Protein AF-0000000068684622 (afdb_homodimer)

Organism: Oncorhynchus mykiss (NCBI:txid8022)

Nearest PDB structures (foldseek):
  5x5w-assembly2_D  TM=8.931E-01  e=9.791E-12  Sus scrofa
  5b21-assembly1_B  TM=9.031E-01  e=1.960E-11  Mus musculus
  4bfi-assembly1_B  TM=9.093E-01  e=3.746E-10  Mus musculus
  3u82-assembly1_B  TM=8.838E-01  e=2.972E-10  Homo sapiens
  3qjf-assembly2_D  TM=7.939E-01  e=1.536E-07  Mus musculus

Radius of gyration: 23.97 Å; Cα contacts (8 Å, |Δi|>4): 616; chains: 2; bounding box: 82×93×67 Å

Solvent-accessible surface area (backbone atoms only — not comparable to full-atom values): 15817 Å² total; per-residue (Å²): 135,84,74,77,78,75,76,73,80,77,77,70,76,74,72,75,68,69,68,53,35,58,15,53,70,44,70,68,40,76,43,51,59,59,35,69,46,75,50,78,50,76,44,97,68,43,74,50,42,60,37,33,33,34,33,37,38,38,91,80,49,36,38,42,51,40,29,22,33,28,87,88,78,37,75,43,66,31,81,86,30,61,84,40,48,42,78,78,38,80,52,73,32,39,34,23,41,33,37,48,52,33,45,74,88,60,45,28,30,38,32,43,30,41,36,25,62,73,76,21,63,43,38,39,44,35,31,42,41,58,40,74,80,74,73,62,73,78,70,83,122,136,82,75,77,78,75,76,73,79,77,77,68,76,76,71,74,67,70,69,56,33,59,15,51,71,46,70,70,40,74,43,53,60,59,35,67,47,74,51,77,48,75,44,96,68,43,76,50,43,59,37,34,31,33,31,38,37,38,92,80,50,36,37,42,54,39,30,22,33,29,87,87,77,37,75,43,65,32,78,86,33,62,85,41,48,41,78,78,36,82,52,74,34,37,35,23,39,33,37,49,51,32,45,75,88,59,44,28,30,38,32,42,30,42,36,26,64,73,76,21,61,44,40,40,44,38,31,41,39,59,40,73,80,72,74,61,74,77,70,81,123

InterPro domains:
  IPR007110 Immunoglobulin-like domain [PS50835] (9-129)
  IPR013106 Immunoglobulin V-set domain [PF07686] (27-130)
  IPR013106 Immunoglobulin V-set domain [SM00406] (36-114)
  IPR013783 Immunoglobulin-like fold [G3DSA:2.60.40.10] (23-132)
  IPR036179 Immunoglobulin-like domain superfamily [SSF48726] (27-132)
  IPR047164 OX-2 membrane glycoprotein-like [PTHR46841] (24-132)

Sequence (282 aa):
NARPIVRRPMDLPVAAGCDRAWARTQRDTRVDFNADASYTCTHADPTGVLQVTWQRLFKDDSVENLATYSKRFGAQIIDPQRGKVVFTEASLNSTSITVKNVTWADDACYICSFNVYPSGSIRKQICLTVQGYEILPEIDMNARPIVRRPMDLPVAAGCDRAWARTQRDTRVDFNADASYTCTHADPTGVLQVTWQRLFKDDSVENLATYSKRFGAQIIDPQRGKVVFTEASLNSTSITVKNVTWADDACYICSFNVYPSGSIRKQICLTVQGYEILPEIDM

pLDDT: mean 81.34, std 22.5, range [28.47, 98.38]

Secondary structure (DSSP, 8-state):
--------------------B---B---EEEETT--EEEEEE-S--TTEEEEEEEEE-TTS-EEEEEEEETTTEEEEPTT-BTTEEEEEE-SSEEEEEE-S--GGG-EEEEEEEEETTTEEEEEEEEEEEE----------/--------------------B---B---EEEETT--EEEEEE-S--TTEEEEEEEEE-TTS-EEEEEEEETTTEEEEPTT-BTTEEEEEE-SSEEEEEE-S--GGG-EEEEEEEEETTTEEEEEEEEEEEE----------

Foldseek 3Di:
DPPPPPPDPPPPPPPPPPPPLPLPAPDADEDEAQAKDKDKAFAPDLPQQAKKWKWWAAPVRDIGTAWMAGPVPGIDGDPPCPPQKDWPDDDSGMTMIMGGRDDQVRFTKMKMWRQGPPSGIRMYIYTYDYDDPPPPPPPPD/DPPPPPPPPPPDPPPPPPPPLPLPAPDAAEDEAQAKDKDKAFAPDLPQQAKKWKWWAAPVRDIGTAWMAGPVPGIDGDPPCPPQKDWPDDDSGMTMIMGGRDDQVRFTKMKMWRQGPPSGIRMYIYTYDYDDPPPPPPPPD

Structure (mmCIF, N/CA/C/O backbone):
data_AF-0000000068684622-model_v1
#
loop_
_entity.id
_entity.type
_entity.pdbx_description
1 polymer 'Ig-like domain-containing protein'
#
loop_
_atom_site.group_PDB
_atom_site.id
_atom_site.type_symbol
_atom_site.label_atom_id
_atom_site.label_alt_id
_atom_site.label_comp_id
_atom_site.label_asym_id
_atom_site.label_entity_id
_atom_site.label_seq_id
_atom_site.pdbx_PDB_ins_code
_atom_site.Cartn_x
_atom_site.Cartn_y
_atom_site.Cartn_z
_atom_site.occupancy
_atom_site.B_iso_or_equiv
_atom_site.auth_seq_id
_atom_site.auth_comp_id
_atom_site.auth_asym_id
_atom_site.auth_atom_id
_atom_site.pdbx_PDB_model_num
ATOM 1 N N . ASN A 1 1 ? 55.281 -32.844 -8.867 1 28.47 1 ASN A N 1
ATOM 2 C CA . ASN A 1 1 ? 54.156 -32.406 -9.68 1 28.47 1 ASN A CA 1
ATOM 3 C C . ASN A 1 1 ? 52.938 -32.094 -8.828 1 28.47 1 ASN A C 1
ATOM 5 O O . ASN A 1 1 ? 52.312 -33 -8.273 1 28.47 1 ASN A O 1
ATOM 9 N N . ALA A 1 2 ? 53.062 -30.938 -8.023 1 39.44 2 ALA A N 1
ATOM 10 C CA . ALA A 1 2 ? 52.188 -30.375 -6.984 1 39.44 2 ALA A CA 1
ATOM 11 C C . ALA A 1 2 ? 50.781 -30.078 -7.535 1 39.44 2 ALA A C 1
ATOM 13 O O . ALA A 1 2 ? 50.656 -29.344 -8.508 1 39.44 2 ALA A O 1
ATOM 14 N N . ARG A 1 3 ? 49.906 -31.109 -7.488 1 39.34 3 ARG A N 1
ATOM 15 C CA . ARG A 1 3 ? 48.531 -31.109 -7.965 1 39.34 3 ARG A CA 1
ATOM 16 C C . ARG A 1 3 ? 47.719 -30.016 -7.277 1 39.34 3 ARG A C 1
ATOM 18 O O . ARG A 1 3 ? 47.594 -30 -6.051 1 39.34 3 ARG A O 1
ATOM 25 N N . PRO A 1 4 ? 47.812 -28.719 -7.695 1 48.25 4 PRO A N 1
ATOM 26 C CA . PRO A 1 4 ? 47.094 -27.688 -6.914 1 48.25 4 PRO A CA 1
ATOM 27 C C . PRO A 1 4 ? 45.594 -27.953 -6.832 1 48.25 4 PRO A C 1
ATOM 29 O O . PRO A 1 4 ? 44.969 -28.328 -7.828 1 48.25 4 PRO A O 1
ATOM 32 N N . ILE A 1 5 ? 45.125 -28.516 -5.738 1 46.84 5 ILE A N 1
ATOM 33 C CA . ILE A 1 5 ? 43.719 -28.719 -5.434 1 46.84 5 ILE A CA 1
ATOM 34 C C . ILE A 1 5 ? 42.969 -27.391 -5.516 1 46.84 5 ILE A C 1
ATOM 36 O O . ILE A 1 5 ? 43.25 -26.453 -4.762 1 46.84 5 ILE A O 1
ATOM 40 N N . VAL A 1 6 ? 42.625 -27 -6.727 1 43.72 6 VAL A N 1
ATOM 41 C CA . VAL A 1 6 ? 41.812 -25.812 -6.918 1 43.72 6 VAL A CA 1
ATOM 42 C C . VAL A 1 6 ? 40.531 -25.922 -6.09 1 43.72 6 VAL A C 1
ATOM 44 O O . VAL A 1 6 ? 39.812 -26.906 -6.188 1 43.72 6 VAL A O 1
ATOM 47 N N . ARG A 1 7 ? 40.562 -25.406 -4.883 1 40.75 7 ARG A N 1
ATOM 48 C CA . ARG A 1 7 ? 39.406 -25.25 -3.996 1 40.75 7 ARG A CA 1
ATOM 49 C C . ARG A 1 7 ? 38.25 -24.609 -4.73 1 40.75 7 ARG A C 1
ATOM 51 O O . ARG A 1 7 ? 38.406 -23.609 -5.438 1 40.75 7 ARG A O 1
ATOM 58 N N . ARG A 1 8 ? 37.219 -25.453 -5.086 1 40.75 8 ARG A N 1
ATOM 59 C CA . ARG A 1 8 ? 35.938 -25.047 -5.656 1 40.75 8 ARG A CA 1
ATOM 60 C C . ARG A 1 8 ? 35.312 -23.938 -4.824 1 40.75 8 ARG A C 1
ATOM 62 O O . ARG A 1 8 ? 35.219 -24.047 -3.6 1 40.75 8 ARG A O 1
ATOM 69 N N . PRO A 1 9 ? 35.156 -22.703 -5.391 1 48.06 9 PRO A N 1
ATOM 70 C CA . PRO A 1 9 ? 34.438 -21.641 -4.668 1 48.06 9 PRO A CA 1
ATOM 71 C C . PRO A 1 9 ? 33.031 -22.078 -4.23 1 48.06 9 PRO A C 1
ATOM 73 O O . PRO A 1 9 ? 32.312 -22.719 -4.996 1 48.06 9 PRO A O 1
ATOM 76 N N . MET A 1 10 ? 32.875 -22.406 -2.949 1 43.03 10 MET A N 1
ATOM 77 C CA . MET A 1 10 ? 31.547 -22.625 -2.377 1 43.03 10 MET A CA 1
ATOM 78 C C . MET A 1 10 ? 30.625 -21.453 -2.695 1 43.03 10 MET A C 1
ATOM 80 O O . MET A 1 10 ? 30.969 -20.297 -2.447 1 43.03 10 MET A O 1
ATOM 84 N N . ASP A 1 11 ? 29.812 -21.578 -3.713 1 40.41 11 ASP A N 1
ATOM 85 C CA . ASP A 1 11 ? 28.734 -20.641 -4.02 1 40.41 11 ASP A CA 1
ATOM 86 C C . ASP A 1 11 ? 27.859 -20.391 -2.793 1 40.41 11 ASP A C 1
ATOM 88 O O . ASP A 1 11 ? 27.266 -21.312 -2.244 1 40.41 11 ASP A O 1
ATOM 92 N N . LEU A 1 12 ? 28.266 -19.484 -1.934 1 40.75 12 LEU A N 1
ATOM 93 C CA . LEU A 1 12 ? 27.359 -19.031 -0.874 1 40.75 12 LEU A CA 1
ATOM 94 C C . LEU A 1 12 ? 26 -18.641 -1.442 1 40.75 12 LEU A C 1
ATOM 96 O O . LEU A 1 12 ? 25.938 -17.859 -2.395 1 40.75 12 LEU A O 1
ATOM 100 N N . PRO A 1 13 ? 24.969 -19.422 -1.218 1 41.66 13 PRO A N 1
ATOM 101 C CA . PRO A 1 13 ? 23.672 -18.922 -1.643 1 41.66 13 PRO A CA 1
ATOM 102 C C . PRO A 1 13 ? 23.328 -17.578 -1.022 1 41.66 13 PRO A C 1
ATOM 104 O O . PRO A 1 13 ? 23.469 -17.391 0.188 1 41.66 13 PRO A O 1
ATOM 107 N N . VAL A 1 14 ? 23.625 -16.531 -1.718 1 36.59 14 VAL A N 1
ATOM 108 C CA . VAL A 1 14 ? 23.031 -15.258 -1.277 1 36.59 14 VAL A CA 1
ATOM 109 C C . VAL A 1 14 ? 21.531 -15.422 -1.08 1 36.59 14 VAL A C 1
ATOM 111 O O . VAL A 1 14 ? 20.797 -15.633 -2.045 1 36.59 14 VAL A O 1
ATOM 114 N N . ALA A 1 15 ? 21.141 -16.031 -0.01 1 36.28 15 ALA A N 1
ATOM 115 C CA . ALA A 1 15 ? 19.734 -15.922 0.327 1 36.28 15 ALA A CA 1
A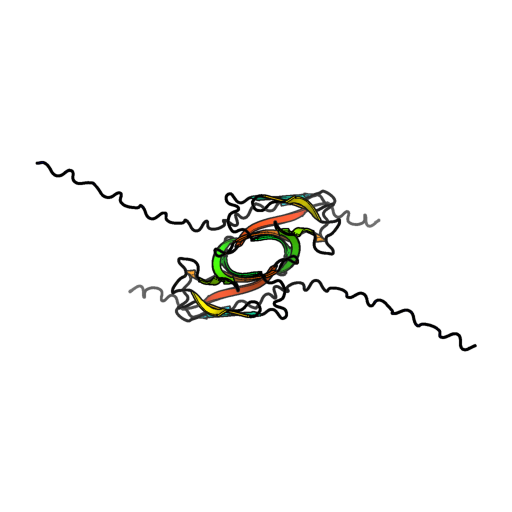TOM 116 C C . ALA A 1 15 ? 19.25 -14.469 0.223 1 36.28 15 ALA A C 1
ATOM 118 O O . ALA A 1 15 ? 19.766 -13.594 0.925 1 36.28 15 ALA A O 1
ATOM 119 N N . ALA A 1 16 ? 18.953 -14.023 -0.899 1 36.44 16 ALA A N 1
ATOM 120 C CA . ALA A 1 16 ? 18.266 -12.734 -0.969 1 36.44 16 ALA A CA 1
ATOM 121 C C . ALA A 1 16 ? 17.078 -12.695 -0.021 1 36.44 16 ALA A C 1
ATOM 123 O O . ALA A 1 16 ? 16.094 -13.398 -0.231 1 36.44 16 ALA A O 1
ATOM 124 N N . GLY A 1 17 ? 17.375 -12.562 1.266 1 32.03 17 GLY A N 1
ATOM 125 C CA . GLY A 1 17 ? 16.297 -12.32 2.217 1 32.03 17 GLY A CA 1
ATOM 126 C C . GLY A 1 17 ? 15.242 -11.359 1.697 1 32.03 17 GLY A C 1
ATOM 127 O O . GLY A 1 17 ? 15.562 -10.25 1.266 1 32.03 17 GLY A O 1
ATOM 128 N N . CYS A 1 18 ? 14.367 -11.898 1.013 1 35.78 18 CYS A N 1
ATOM 129 C CA . CYS A 1 18 ? 13.18 -11.062 0.838 1 35.78 18 CYS A CA 1
ATOM 130 C C . CYS A 1 18 ? 12.898 -10.25 2.094 1 35.78 18 CYS A C 1
ATOM 132 O O . CYS A 1 18 ? 12.602 -10.812 3.152 1 35.78 18 CYS A O 1
ATOM 134 N N . ASP A 1 19 ? 13.625 -9.18 2.301 1 36.25 19 ASP A N 1
ATOM 135 C CA . ASP A 1 19 ? 13.25 -8.297 3.4 1 36.25 19 ASP A CA 1
ATOM 136 C C . ASP A 1 19 ? 11.734 -8.172 3.51 1 36.25 19 ASP A C 1
ATOM 138 O O . ASP A 1 19 ? 11.07 -7.754 2.557 1 36.25 19 ASP A O 1
ATOM 142 N N . ARG A 1 20 ? 11.133 -9.086 4.105 1 38.31 20 ARG A N 1
ATOM 143 C CA . ARG A 1 20 ? 9.805 -8.727 4.594 1 38.31 20 ARG A CA 1
ATOM 144 C C . ARG A 1 20 ? 9.734 -7.238 4.926 1 38.31 20 ARG A C 1
ATOM 146 O O . ARG A 1 20 ? 10.477 -6.75 5.781 1 38.31 20 ARG A O 1
ATOM 153 N N . ALA A 1 21 ? 9.68 -6.531 3.949 1 42.56 21 ALA A N 1
ATOM 154 C CA . ALA A 1 21 ? 9.406 -5.164 4.395 1 42.56 21 ALA A CA 1
ATOM 155 C C . ALA A 1 21 ? 8.484 -5.156 5.613 1 42.56 21 ALA A C 1
ATOM 15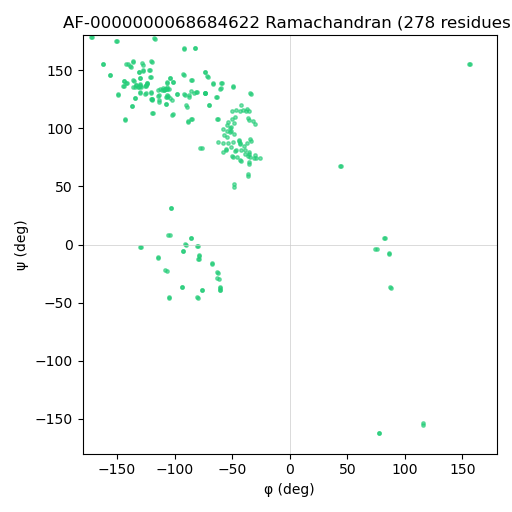7 O O . ALA A 1 21 ? 7.348 -5.625 5.539 1 42.56 21 ALA A O 1
ATOM 158 N N . TRP A 1 22 ? 9.055 -5.598 6.758 1 37.66 22 TRP A N 1
ATOM 159 C CA . TRP A 1 22 ? 8.391 -5.543 8.055 1 37.66 22 TRP A CA 1
ATOM 160 C C . TRP A 1 22 ? 7.547 -4.281 8.188 1 37.66 22 TRP A C 1
ATOM 162 O O . TRP A 1 22 ? 8.055 -3.166 8.023 1 37.66 22 TRP A O 1
ATOM 172 N N . ALA A 1 23 ? 6.449 -4.262 7.586 1 43.81 23 ALA A N 1
ATOM 173 C CA . ALA A 1 23 ? 5.57 -3.244 8.148 1 43.81 23 ALA A CA 1
ATOM 174 C C . ALA A 1 23 ? 5.516 -3.346 9.672 1 43.81 23 ALA A C 1
ATOM 176 O O . ALA A 1 23 ? 4.914 -4.277 10.219 1 43.81 23 ALA A O 1
ATOM 177 N N . ARG A 1 24 ? 6.578 -3.367 10.336 1 40.44 24 ARG A N 1
ATOM 178 C CA . ARG A 1 24 ? 6.43 -3.268 11.789 1 40.44 24 ARG A CA 1
ATOM 179 C C . ARG A 1 24 ? 5.289 -2.328 12.156 1 40.44 24 ARG A C 1
ATOM 181 O O . ARG A 1 24 ? 5.172 -1.233 11.602 1 40.44 24 ARG A O 1
ATOM 188 N N . THR A 1 25 ? 4.242 -2.967 12.641 1 45.53 25 THR A N 1
ATOM 189 C CA . THR A 1 25 ? 3.264 -2.148 13.344 1 45.53 25 THR A CA 1
ATOM 190 C C . THR A 1 25 ? 3.955 -1.036 14.133 1 45.53 25 THR A C 1
ATOM 192 O O . THR A 1 25 ? 4.715 -1.308 15.062 1 45.53 25 THR A O 1
ATOM 195 N N . GLN A 1 26 ? 4.59 -0.27 13.562 1 54.41 26 GLN A N 1
ATOM 196 C CA . GLN A 1 26 ? 4.922 0.865 14.422 1 54.41 26 GLN A CA 1
ATOM 197 C C . GLN A 1 26 ? 3.713 1.305 15.242 1 54.41 26 GLN A C 1
ATOM 199 O O . GLN A 1 26 ? 2.57 1.109 14.82 1 54.41 26 GLN A O 1
ATOM 204 N N . ARG A 1 27 ? 3.809 1.158 16.578 1 59.59 27 ARG A N 1
ATOM 205 C CA . ARG A 1 27 ? 2.83 1.51 17.594 1 59.59 27 ARG A CA 1
ATOM 206 C C . ARG A 1 27 ? 2.041 2.752 17.188 1 59.59 27 ARG A C 1
ATOM 208 O O . ARG A 1 27 ? 2.58 3.656 16.547 1 59.59 27 ARG A O 1
ATOM 215 N N . ASP A 1 28 ? 0.716 2.625 17.281 1 75.5 28 ASP A N 1
ATOM 216 C CA . ASP A 1 28 ? -0.203 3.756 17.188 1 75.5 28 ASP A CA 1
ATOM 217 C C . ASP A 1 28 ? 0.333 4.961 17.969 1 75.5 28 ASP A C 1
ATOM 219 O O . ASP A 1 28 ? 0.932 4.805 19.031 1 75.5 28 ASP A O 1
ATOM 223 N N . THR A 1 29 ? 0.511 5.969 17.219 1 89.5 29 THR A N 1
ATOM 224 C CA . THR A 1 29 ? 0.9 7.219 17.859 1 89.5 29 THR A CA 1
ATOM 225 C C . THR A 1 29 ? -0.329 7.992 18.328 1 89.5 29 THR A C 1
ATOM 227 O O . THR A 1 29 ? -1.352 8.016 17.641 1 89.5 29 THR A O 1
ATOM 230 N N . ARG A 1 30 ? -0.336 8.469 19.531 1 93.31 30 ARG A N 1
ATOM 231 C CA . ARG A 1 30 ? -1.361 9.359 20.047 1 93.31 30 ARG A CA 1
ATOM 232 C C . ARG A 1 30 ? -0.856 10.797 20.109 1 93.31 30 ARG A C 1
ATOM 234 O O . ARG A 1 30 ? 0.214 11.062 20.672 1 93.31 30 ARG A O 1
ATOM 241 N N . VAL A 1 31 ? -1.514 11.656 19.547 1 95.94 31 VAL A N 1
ATOM 242 C CA . VAL A 1 31 ? -1.112 13.062 19.484 1 95.94 31 VA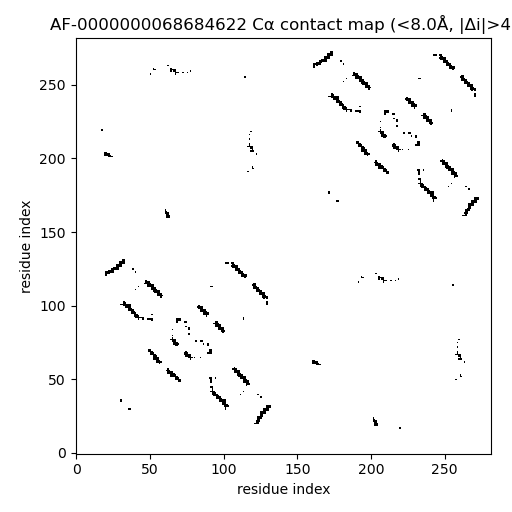L A CA 1
ATOM 243 C C . VAL A 1 31 ? -2.279 13.945 19.906 1 95.94 31 VAL A C 1
ATOM 245 O O . VAL A 1 31 ? -3.436 13.656 19.594 1 95.94 31 VAL A O 1
ATOM 248 N N . ASP A 1 32 ? -1.995 15.039 20.609 1 95.31 32 ASP A N 1
ATOM 249 C CA . ASP A 1 32 ? -3.029 15.953 21.094 1 95.31 32 ASP A CA 1
ATOM 250 C C . ASP A 1 32 ? -3.631 16.75 19.938 1 95.31 32 ASP A C 1
ATOM 252 O O . ASP A 1 32 ? -2.916 17.172 19.016 1 95.31 32 ASP A O 1
ATOM 256 N N . PHE A 1 33 ? -4.934 16.953 20.172 1 95.44 33 PHE A N 1
ATOM 257 C CA . PHE A 1 33 ? -5.637 17.828 19.234 1 95.44 33 PHE A CA 1
ATOM 258 C C . PHE A 1 33 ? -4.867 19.125 19.031 1 95.44 33 PHE A C 1
ATOM 260 O O . PHE A 1 33 ? -4.352 19.703 19.984 1 95.44 33 PHE A O 1
ATOM 267 N N . ASN A 1 34 ? -4.785 19.547 17.672 1 95.75 34 ASN A N 1
ATOM 268 C CA . ASN A 1 34 ? -4.172 20.797 17.25 1 95.75 34 ASN A CA 1
ATOM 269 C C . ASN A 1 34 ? -2.65 20.734 17.328 1 95.75 34 ASN A C 1
ATOM 271 O O . ASN A 1 34 ? -1.964 21.688 16.969 1 95.75 34 ASN A O 1
ATOM 275 N N . ALA A 1 35 ? -2.061 19.688 17.797 1 96.75 35 ALA A N 1
ATOM 276 C CA . ALA A 1 35 ? -0.613 19.5 17.75 1 96.75 35 ALA A CA 1
ATOM 277 C C . ALA A 1 35 ? -0.172 18.969 16.391 1 96.75 35 ALA A C 1
ATOM 279 O O . ALA A 1 35 ? -1.007 18.609 15.562 1 96.75 35 ALA A O 1
ATOM 280 N N . ASP A 1 36 ? 1.101 18.969 16.172 1 97.5 36 ASP A N 1
ATOM 281 C CA . ASP A 1 36 ? 1.658 18.406 14.953 1 97.5 36 ASP A CA 1
ATOM 282 C C . ASP A 1 36 ? 2.043 16.938 15.148 1 97.5 36 ASP A C 1
ATOM 284 O O . ASP A 1 36 ? 2.441 16.547 16.25 1 97.5 36 ASP A O 1
ATOM 288 N N . ALA A 1 37 ? 1.9 16.203 14.133 1 97.25 37 ALA A N 1
ATOM 289 C CA . ALA A 1 37 ? 2.365 14.812 14.133 1 97.25 37 ALA A CA 1
ATOM 290 C C . ALA A 1 37 ? 3.393 14.578 13.031 1 97.25 37 ALA A C 1
ATOM 292 O O . ALA A 1 37 ? 3.168 14.945 11.875 1 97.25 37 ALA A O 1
ATOM 293 N N . SER A 1 38 ? 4.504 13.953 13.383 1 96.56 38 SER A N 1
ATOM 294 C CA . SER A 1 38 ? 5.562 13.711 12.406 1 96.56 38 SER A CA 1
ATOM 295 C C . SER A 1 38 ? 5.852 12.219 12.266 1 96.56 38 SER A C 1
ATOM 297 O O . SER A 1 38 ? 5.883 11.492 13.266 1 96.56 38 SER A O 1
ATOM 299 N N . TYR A 1 39 ? 6.164 11.812 11.016 1 95.38 39 TYR A N 1
ATOM 300 C CA . TYR A 1 39 ? 6.465 10.422 10.711 1 95.38 39 TYR A CA 1
ATOM 301 C C . TYR A 1 39 ? 7.684 10.312 9.805 1 95.38 39 TYR A C 1
ATOM 303 O O . TYR A 1 39 ? 7.844 11.102 8.867 1 95.38 39 TYR A O 1
ATOM 311 N N . THR A 1 40 ? 8.477 9.328 10.078 1 95.69 40 THR A N 1
ATOM 312 C CA . THR A 1 40 ? 9.68 9.094 9.289 1 95.69 40 THR A CA 1
ATOM 313 C C . THR A 1 40 ? 9.766 7.641 8.844 1 95.69 40 THR A C 1
ATOM 315 O O . THR A 1 40 ? 9.461 6.73 9.617 1 95.69 40 THR A O 1
ATOM 318 N N . CYS A 1 41 ? 10.156 7.453 7.555 1 94.56 41 CYS A N 1
ATOM 319 C CA . CYS A 1 41 ? 10.445 6.145 6.973 1 94.56 41 CYS A CA 1
ATOM 320 C C . CYS A 1 41 ? 11.852 6.113 6.383 1 94.56 41 CYS A C 1
ATOM 322 O O . CYS A 1 41 ? 12.273 7.066 5.727 1 94.56 41 CYS A O 1
ATOM 324 N N . THR A 1 42 ? 12.492 4.996 6.652 1 95.75 42 THR A N 1
ATOM 325 C CA . THR A 1 42 ? 13.828 4.84 6.082 1 95.75 42 THR A CA 1
ATOM 326 C C . THR A 1 42 ? 13.969 3.482 5.402 1 95.75 42 THR A C 1
ATOM 328 O O . THR A 1 42 ? 13.289 2.523 5.77 1 95.75 42 THR A O 1
ATOM 331 N N . HIS A 1 43 ? 14.773 3.461 4.371 1 93.12 43 HIS A N 1
ATOM 332 C CA . HIS A 1 43 ? 15.164 2.258 3.646 1 93.12 43 HIS A CA 1
ATOM 333 C C . HIS A 1 43 ? 16.672 2.236 3.387 1 93.12 43 HIS A C 1
ATOM 335 O O . HIS A 1 43 ? 17.219 3.189 2.83 1 93.12 43 HIS A O 1
ATOM 341 N N . ALA A 1 44 ? 17.328 1.222 3.768 1 90.56 44 ALA A N 1
ATOM 342 C CA . ALA A 1 44 ? 18.781 1.157 3.77 1 90.56 44 ALA A CA 1
ATOM 343 C C . ALA A 1 44 ? 19.344 1.334 2.359 1 90.56 44 ALA A C 1
ATOM 345 O O . ALA A 1 44 ? 20.375 1.983 2.17 1 90.56 44 ALA A O 1
ATOM 346 N N . ASP A 1 45 ? 18.688 0.761 1.339 1 91.88 45 ASP A N 1
ATOM 347 C CA . ASP A 1 45 ? 19.219 0.743 -0.025 1 91.88 45 ASP A CA 1
ATOM 348 C C . ASP A 1 45 ? 18.266 1.468 -0.982 1 91.88 45 ASP A C 1
ATOM 350 O O . ASP A 1 45 ? 17.203 0.955 -1.314 1 91.88 45 ASP A O 1
ATOM 354 N N . PRO A 1 46 ? 18.75 2.598 -1.5 1 93.19 46 PRO A N 1
ATOM 355 C CA . PRO A 1 46 ? 17.906 3.361 -2.416 1 93.19 46 PRO A CA 1
ATOM 356 C C . PRO A 1 46 ? 17.906 2.803 -3.838 1 93.19 46 PRO A C 1
ATOM 358 O O . PRO A 1 46 ? 17.188 3.295 -4.707 1 93.19 46 PRO A O 1
ATOM 361 N N . THR A 1 47 ? 18.656 1.789 -4.02 1 92.75 47 THR A N 1
ATOM 362 C CA . THR A 1 47 ? 18.812 1.28 -5.379 1 92.75 47 THR A CA 1
ATOM 363 C C . THR A 1 47 ? 17.469 0.779 -5.922 1 92.75 47 THR A C 1
ATOM 365 O O . THR A 1 47 ? 16.781 0.018 -5.254 1 92.75 47 THR A O 1
ATOM 368 N N . GLY A 1 48 ? 17.156 1.308 -7.09 1 91.12 48 GLY A N 1
ATOM 369 C CA . GLY A 1 48 ? 15.969 0.825 -7.777 1 91.12 48 GLY A CA 1
ATOM 370 C C . GLY A 1 48 ? 14.703 1.536 -7.348 1 91.12 48 GLY A C 1
ATOM 371 O O . GLY A 1 48 ? 13.633 1.313 -7.922 1 91.12 48 GLY A O 1
ATOM 372 N N . VAL A 1 49 ? 14.82 2.342 -6.32 1 93.88 49 VAL A N 1
ATOM 373 C CA . VAL A 1 49 ? 13.633 3.07 -5.883 1 93.88 49 VAL A CA 1
ATOM 374 C C . VAL A 1 49 ? 13.266 4.129 -6.918 1 93.88 49 VAL A C 1
ATOM 376 O O . VAL A 1 49 ? 14.047 5.043 -7.184 1 93.88 49 VAL A O 1
ATOM 379 N N . LEU A 1 50 ? 12.117 4.02 -7.43 1 92 50 LEU A N 1
ATOM 380 C CA . LEU A 1 50 ? 11.672 4.953 -8.461 1 92 50 LEU A CA 1
ATOM 381 C C . LEU A 1 50 ? 10.898 6.113 -7.844 1 92 50 LEU A C 1
ATOM 383 O O . LEU A 1 50 ? 11.016 7.254 -8.297 1 92 50 LEU A O 1
ATOM 387 N N . GLN A 1 51 ? 10.188 5.762 -6.859 1 94.56 51 GLN A N 1
ATOM 388 C CA . GLN A 1 51 ? 9.32 6.762 -6.25 1 94.56 51 GLN A CA 1
ATOM 389 C C . GLN A 1 51 ? 9.008 6.406 -4.801 1 94.56 51 GLN A C 1
ATOM 391 O O . GLN A 1 51 ? 8.859 5.23 -4.457 1 94.56 51 GLN A O 1
ATOM 396 N N . VAL A 1 52 ? 8.883 7.441 -4.023 1 96.56 52 VAL A N 1
ATOM 397 C CA . VAL A 1 52 ? 8.383 7.305 -2.66 1 96.56 52 VAL A CA 1
ATOM 398 C C . VAL A 1 52 ? 6.961 7.855 -2.57 1 96.56 52 VAL A C 1
ATOM 400 O O . VAL A 1 52 ? 6.664 8.914 -3.129 1 96.56 52 VAL A O 1
ATOM 403 N N . THR A 1 53 ? 6.059 7.113 -1.924 1 96.88 53 THR A N 1
ATOM 404 C CA . THR A 1 53 ? 4.668 7.539 -1.81 1 96.88 53 THR A CA 1
ATOM 405 C C . THR A 1 53 ? 4.227 7.559 -0.348 1 96.88 53 THR A C 1
ATOM 407 O O . THR A 1 53 ? 4.547 6.645 0.414 1 96.88 53 THR A O 1
ATOM 410 N N . TRP A 1 54 ? 3.533 8.578 0.059 1 96.38 54 TRP A N 1
ATOM 411 C CA . TRP A 1 54 ? 2.818 8.664 1.328 1 96.38 54 TRP A CA 1
ATOM 412 C C . TRP A 1 54 ? 1.31 8.617 1.107 1 96.38 54 TRP A C 1
ATOM 414 O O . TRP A 1 54 ? 0.78 9.312 0.239 1 96.38 54 TRP A O 1
ATOM 424 N N . GLN A 1 55 ? 0.687 7.789 1.901 1 96.56 55 GLN A N 1
ATOM 425 C CA . GLN A 1 55 ? -0.765 7.672 1.817 1 96.56 55 GLN A CA 1
ATOM 426 C C . GLN A 1 55 ? -1.395 7.637 3.207 1 96.56 55 GLN A C 1
ATOM 428 O O . GLN A 1 55 ? -0.716 7.348 4.195 1 96.56 55 GLN A O 1
ATOM 433 N N . ARG A 1 56 ? -2.617 7.988 3.168 1 95.25 56 ARG A N 1
ATOM 434 C CA . ARG A 1 56 ? -3.422 7.852 4.375 1 95.25 56 ARG A CA 1
ATOM 435 C C . ARG A 1 56 ? -4.52 6.809 4.188 1 95.25 56 ARG A C 1
ATOM 437 O O . ARG A 1 56 ? -5.234 6.828 3.184 1 95.25 56 ARG A O 1
ATOM 444 N N . LEU A 1 57 ? -4.582 5.863 5.121 1 92.19 57 LEU A N 1
ATOM 445 C CA . LEU A 1 57 ? -5.578 4.797 5.137 1 92.19 57 LEU A CA 1
ATOM 446 C C . LEU A 1 57 ? -6.602 5.023 6.246 1 92.19 57 LEU A C 1
ATOM 448 O O . LEU A 1 57 ? -6.25 5.02 7.43 1 92.19 57 LEU A O 1
ATOM 452 N N . PHE A 1 58 ? -7.816 5.121 5.832 1 92.38 58 PHE A N 1
ATOM 453 C CA . PHE A 1 58 ? -8.875 5.398 6.797 1 92.38 58 PHE A CA 1
ATOM 454 C C . PHE A 1 58 ? -9.477 4.105 7.328 1 92.38 58 PHE A C 1
ATOM 456 O O . PHE A 1 58 ? -9.211 3.025 6.801 1 92.38 58 PHE A O 1
ATOM 463 N N . LYS A 1 59 ? -10.258 4.234 8.367 1 88.25 59 LYS A N 1
ATOM 464 C CA . LYS A 1 59 ? -10.883 3.088 9.023 1 88.25 59 LYS A CA 1
ATOM 465 C C . LYS A 1 59 ? -11.812 2.346 8.07 1 88.25 59 LYS A C 1
ATOM 467 O O . LYS A 1 59 ? -12 1.134 8.195 1 88.25 59 LYS A O 1
ATOM 472 N N . ASP A 1 60 ? -12.391 3.049 7.117 1 85.75 60 ASP A N 1
ATOM 473 C CA . ASP A 1 60 ? -13.297 2.406 6.172 1 85.75 60 ASP A CA 1
ATOM 474 C C . ASP A 1 60 ? -12.531 1.796 5.004 1 85.75 60 ASP A C 1
ATOM 476 O O . ASP A 1 60 ? -13.117 1.467 3.971 1 85.75 60 ASP A O 1
ATOM 480 N N . ASP A 1 61 ? -11.227 1.812 5.031 1 83.25 61 ASP A N 1
ATOM 481 C CA . ASP A 1 61 ? -10.32 1.17 4.09 1 83.25 61 ASP A CA 1
ATOM 482 C C . ASP A 1 61 ? -10.109 2.037 2.848 1 83.25 61 ASP A C 1
ATOM 484 O O . ASP A 1 61 ? -9.531 1.584 1.856 1 83.25 61 ASP A O 1
ATOM 488 N N . SER A 1 62 ? -10.688 3.229 2.92 1 89.69 62 SER A N 1
ATOM 489 C CA . SER A 1 62 ? -10.359 4.148 1.838 1 89.69 62 SER A CA 1
ATOM 490 C C . SER A 1 62 ? -8.945 4.691 1.979 1 89.69 62 SER A C 1
ATOM 492 O O . SER A 1 62 ? -8.438 4.844 3.094 1 89.69 62 SER A O 1
ATOM 494 N N . VAL A 1 63 ? -8.352 4.957 0.837 1 91.5 63 VAL A N 1
ATOM 495 C CA . VAL A 1 63 ? -6.961 5.402 0.821 1 91.5 63 VAL A CA 1
ATOM 496 C C . VAL A 1 63 ? -6.852 6.738 0.092 1 91.5 63 VAL A C 1
ATOM 498 O O . VAL A 1 63 ? -7.496 6.945 -0.939 1 91.5 63 VAL A O 1
ATOM 501 N N . GLU A 1 64 ? -6.051 7.629 0.611 1 95.44 64 GLU A N 1
ATOM 502 C CA . GLU A 1 64 ? -5.785 8.922 -0.001 1 95.44 64 GLU A CA 1
ATOM 503 C C . GLU A 1 64 ? -4.289 9.148 -0.201 1 95.44 64 GLU A C 1
ATOM 505 O O . GLU A 1 64 ? -3.494 8.914 0.715 1 95.44 64 GLU A O 1
ATOM 510 N N . ASN A 1 65 ? -3.918 9.547 -1.43 1 96.25 65 ASN A N 1
ATOM 511 C CA . ASN A 1 65 ? -2.531 9.93 -1.674 1 96.25 65 ASN A CA 1
ATOM 512 C C . ASN A 1 65 ? -2.211 11.289 -1.058 1 96.25 65 ASN A C 1
ATOM 514 O O . ASN A 1 65 ? -2.938 12.258 -1.273 1 96.25 65 ASN A O 1
ATOM 518 N N . LEU A 1 66 ? -1.137 11.312 -0.329 1 97.62 66 LEU A N 1
ATOM 519 C CA . LEU A 1 66 ? -0.78 12.539 0.366 1 97.62 66 LEU A CA 1
ATOM 520 C C . LEU A 1 66 ? 0.38 13.242 -0.332 1 97.62 66 LEU A C 1
ATOM 522 O O . LEU A 1 66 ? 0.353 14.461 -0.517 1 97.62 66 LEU A O 1
ATOM 526 N N . ALA A 1 67 ? 1.386 12.477 -0.684 1 97.25 67 ALA A N 1
ATOM 527 C CA . ALA A 1 67 ? 2.627 13.07 -1.177 1 97.25 67 ALA A CA 1
ATOM 528 C C . ALA A 1 67 ? 3.465 12.039 -1.927 1 97.25 67 ALA A C 1
ATOM 530 O O . ALA A 1 67 ? 3.322 10.836 -1.706 1 97.25 67 ALA A O 1
ATOM 531 N N . THR A 1 68 ? 4.32 12.516 -2.84 1 97.31 68 THR A N 1
ATOM 532 C CA . THR A 1 68 ? 5.258 11.672 -3.57 1 97.31 68 THR A CA 1
ATOM 533 C C . THR A 1 68 ? 6.625 12.344 -3.682 1 97.31 68 THR A C 1
ATOM 535 O O . THR A 1 68 ? 6.734 13.562 -3.549 1 97.31 68 THR A O 1
ATOM 538 N N . TYR A 1 69 ? 7.648 11.555 -3.795 1 97.19 69 TYR A N 1
ATOM 539 C CA . TYR A 1 69 ? 8.984 12.031 -4.113 1 97.19 69 TYR A CA 1
ATOM 540 C C . TYR A 1 69 ? 9.641 11.164 -5.18 1 97.19 69 TYR A C 1
ATOM 542 O O . TYR A 1 69 ? 9.531 9.938 -5.141 1 97.19 69 TYR A O 1
ATOM 550 N N . SER A 1 70 ? 10.234 11.75 -6.098 1 94.44 70 SER A N 1
ATOM 551 C CA . SER A 1 70 ? 11.094 11.102 -7.082 1 94.44 70 SER A CA 1
ATOM 552 C C . SER A 1 70 ? 12.32 11.945 -7.387 1 94.44 70 SER A C 1
ATOM 554 O O . SER A 1 70 ? 12.336 13.148 -7.129 1 94.44 70 SER A O 1
ATOM 556 N N . LYS A 1 71 ? 13.352 11.258 -7.828 1 92.12 71 LYS A N 1
ATOM 557 C CA . LYS A 1 71 ? 14.578 11.984 -8.148 1 92.12 71 LYS A CA 1
ATOM 558 C C . LYS A 1 71 ? 14.344 13.008 -9.258 1 92.12 71 LYS A C 1
ATOM 560 O O . LYS A 1 71 ? 14.844 14.125 -9.195 1 92.12 71 LYS A O 1
ATOM 565 N N . ARG A 1 72 ? 13.555 12.609 -10.125 1 86.44 72 ARG A N 1
ATOM 566 C CA . ARG A 1 72 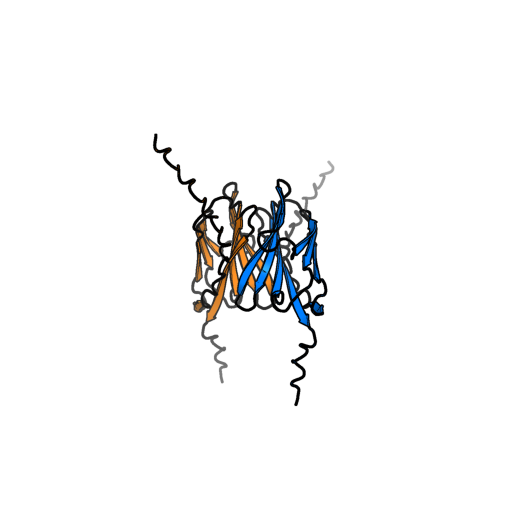? 13.359 13.43 -11.312 1 86.44 72 ARG A CA 1
ATOM 567 C C . ARG A 1 72 ? 12.477 14.641 -11.008 1 86.44 72 ARG A C 1
ATOM 569 O O . ARG A 1 72 ? 12.75 15.75 -11.469 1 86.44 72 ARG A O 1
ATOM 576 N N . PHE A 1 73 ? 11.414 14.578 -10.195 1 89 73 PHE A N 1
ATOM 577 C CA . PHE A 1 73 ? 10.422 15.633 -10.039 1 89 73 PHE A CA 1
ATOM 578 C C . PHE A 1 73 ? 10.461 16.219 -8.633 1 89 73 PHE A C 1
ATOM 580 O O . PHE A 1 73 ? 9.797 17.219 -8.344 1 89 73 PHE A O 1
ATOM 587 N N . GLY A 1 74 ? 11.195 15.539 -7.789 1 93.81 74 GLY A N 1
ATOM 588 C CA . GLY A 1 74 ? 11.289 16.031 -6.426 1 93.81 74 GLY A CA 1
ATOM 589 C C . GLY A 1 74 ? 10.062 15.727 -5.594 1 93.81 74 GLY A C 1
ATOM 590 O O . GLY A 1 74 ? 9.32 14.797 -5.898 1 93.81 74 GLY A O 1
ATOM 591 N N . ALA A 1 75 ? 9.953 16.453 -4.508 1 96.31 75 ALA A N 1
ATOM 592 C CA . ALA A 1 75 ? 8.852 16.266 -3.562 1 96.31 75 ALA A CA 1
ATOM 593 C C . ALA A 1 75 ? 7.59 16.969 -4.039 1 96.31 75 ALA A C 1
ATOM 595 O O . ALA A 1 75 ? 7.633 18.125 -4.441 1 96.31 75 ALA A O 1
ATOM 596 N N . GLN A 1 76 ? 6.52 16.219 -4 1 95.62 76 GLN A N 1
ATOM 597 C CA . GLN A 1 76 ? 5.227 16.766 -4.387 1 95.62 76 GLN A CA 1
ATOM 598 C C . GLN A 1 76 ? 4.16 16.469 -3.338 1 95.62 76 GLN A C 1
ATOM 600 O O . GLN A 1 76 ? 4.031 15.336 -2.887 1 95.62 76 GLN A O 1
ATOM 605 N N . ILE A 1 77 ? 3.434 17.453 -2.943 1 96.94 77 ILE A N 1
ATOM 606 C CA . ILE A 1 77 ? 2.266 17.281 -2.086 1 96.94 77 ILE A CA 1
ATOM 607 C C . ILE A 1 77 ? 0.999 17.266 -2.938 1 96.94 77 ILE A C 1
ATOM 609 O O . ILE A 1 77 ? 0.797 18.141 -3.781 1 96.94 77 ILE A O 1
ATOM 613 N N . ILE A 1 78 ? 0.214 16.281 -2.713 1 94.62 78 ILE A N 1
ATOM 614 C CA . ILE A 1 78 ? -0.962 16.094 -3.551 1 94.62 78 ILE A CA 1
ATOM 615 C C . ILE A 1 78 ? -2.137 16.891 -2.988 1 94.62 78 ILE A C 1
ATOM 617 O O . ILE A 1 78 ? -2.443 16.797 -1.797 1 94.62 78 ILE A O 1
ATOM 621 N N . ASP A 1 79 ? -2.758 17.688 -3.91 1 92.56 79 ASP A N 1
ATOM 622 C CA . ASP A 1 79 ? -3.932 18.438 -3.475 1 92.56 79 ASP A CA 1
ATOM 623 C C . ASP A 1 79 ? -5.035 17.5 -2.986 1 92.56 79 ASP A C 1
ATOM 625 O O . ASP A 1 79 ? -5.246 16.438 -3.562 1 92.56 79 ASP A O 1
ATOM 629 N N . PRO A 1 80 ? -5.695 17.891 -1.898 1 94.62 80 PRO A N 1
ATOM 630 C CA . PRO A 1 80 ? -5.766 19.172 -1.196 1 94.62 80 PRO A CA 1
ATOM 631 C C . PRO A 1 80 ? -4.93 19.188 0.083 1 94.62 80 PRO A C 1
ATOM 633 O O . PRO A 1 80 ? -5.332 19.797 1.077 1 94.62 80 PRO A O 1
ATOM 636 N N . GLN A 1 81 ? -3.871 18.469 0.098 1 95.19 81 GLN A N 1
ATOM 637 C CA . GLN A 1 81 ? -3.15 18.281 1.354 1 95.19 81 GLN A CA 1
ATOM 638 C C . GLN A 1 81 ? -2.094 19.375 1.545 1 95.19 81 GLN A C 1
ATOM 640 O O . GLN A 1 81 ? -1.431 19.422 2.582 1 95.19 81 GLN A O 1
ATOM 645 N N . ARG A 1 82 ? -2.072 20.203 0.567 1 93.81 82 ARG A N 1
ATOM 646 C CA . ARG A 1 82 ? -1.103 21.297 0.684 1 93.81 82 ARG A CA 1
ATOM 647 C C . ARG A 1 82 ? -1.379 22.141 1.918 1 93.81 82 ARG A C 1
ATOM 649 O O . ARG A 1 82 ? -2.523 22.531 2.168 1 93.81 82 ARG A O 1
ATOM 656 N N . GLY A 1 83 ? -0.346 22.484 2.697 1 93.88 83 GLY A N 1
ATOM 657 C CA . GLY A 1 83 ? -0.49 23.219 3.941 1 93.88 83 GLY A CA 1
ATOM 658 C C . GLY A 1 83 ? -0.75 22.328 5.141 1 93.88 83 GLY A C 1
ATOM 659 O O . GLY A 1 83 ? -0.302 22.625 6.25 1 93.88 83 GLY A O 1
ATOM 660 N N . LYS A 1 84 ? -1.492 21.312 4.938 1 97.38 84 LYS A N 1
ATOM 661 C CA . LYS A 1 84 ? -1.812 20.359 5.992 1 97.38 84 LYS A CA 1
ATOM 662 C C . LYS A 1 84 ? -0.669 19.359 6.199 1 97.38 84 LYS A C 1
ATOM 664 O O . LYS A 1 84 ? -0.28 19.094 7.336 1 97.38 84 LYS A O 1
ATOM 669 N N . VAL A 1 85 ? -0.153 18.859 5.102 1 98.19 85 VAL A N 1
ATOM 670 C CA . VAL A 1 85 ? 0.971 17.938 5.121 1 98.19 85 VAL A CA 1
ATOM 671 C C . VAL A 1 85 ? 2.213 18.609 4.547 1 98.19 85 VAL A C 1
ATOM 673 O O . VAL A 1 85 ? 2.146 19.266 3.504 1 98.19 85 VAL A O 1
ATOM 676 N N . VAL A 1 86 ? 3.336 18.438 5.281 1 98.06 86 VAL A N 1
ATOM 677 C CA . VAL A 1 86 ? 4.582 19.047 4.832 1 98.06 86 VAL A CA 1
ATOM 678 C C . VAL A 1 86 ? 5.707 18.016 4.863 1 98.06 86 VAL A C 1
ATOM 680 O O . VAL A 1 86 ? 5.844 17.266 5.828 1 98.06 86 VAL A O 1
ATOM 683 N N . PHE A 1 87 ? 6.5 18.031 3.771 1 97.94 87 PHE A N 1
ATOM 684 C CA . PHE A 1 87 ? 7.711 17.219 3.812 1 97.94 87 PHE A CA 1
ATOM 685 C C . PHE A 1 87 ? 8.758 17.859 4.719 1 97.94 87 PHE A C 1
ATOM 687 O O . PHE A 1 87 ? 9.047 19.047 4.602 1 97.94 87 PHE A O 1
ATOM 694 N N . THR A 1 88 ? 9.289 17.062 5.605 1 97.62 88 THR A N 1
ATOM 695 C CA . THR A 1 88 ? 10.438 17.531 6.379 1 97.62 88 THR A CA 1
ATOM 696 C C . THR A 1 88 ? 11.719 16.844 5.918 1 97.62 88 THR A C 1
ATOM 698 O O . THR A 1 88 ? 12.82 17.312 6.207 1 97.62 88 THR A O 1
ATOM 701 N N . GLU A 1 89 ? 11.586 15.703 5.309 1 97.44 89 GLU A N 1
ATOM 702 C CA . GLU A 1 89 ? 12.664 15 4.613 1 97.44 89 GLU A CA 1
ATOM 703 C C . GLU A 1 89 ? 12.148 14.281 3.373 1 97.44 89 GLU A C 1
ATOM 705 O O . GLU A 1 89 ? 11.086 13.648 3.414 1 97.44 89 GLU A O 1
ATOM 710 N N . ALA A 1 90 ? 12.938 14.422 2.281 1 97.06 90 ALA A N 1
ATOM 711 C CA . ALA A 1 90 ? 12.531 13.727 1.062 1 97.06 90 ALA A CA 1
ATOM 712 C C . ALA A 1 90 ? 13.75 13.203 0.298 1 97.06 90 ALA A C 1
ATOM 714 O O . ALA A 1 90 ? 14.523 13.992 -0.252 1 97.06 90 ALA A O 1
ATOM 715 N N . SER A 1 91 ? 13.906 12 0.342 1 96.69 91 SER A N 1
ATOM 716 C CA . SER A 1 91 ? 14.906 11.289 -0.438 1 96.69 91 SER A CA 1
ATOM 717 C C . SER A 1 91 ? 14.445 9.875 -0.775 1 96.69 91 SER A C 1
ATOM 719 O O . SER A 1 91 ? 13.375 9.453 -0.345 1 96.69 91 SER A O 1
ATOM 721 N N . LEU A 1 92 ? 15.227 9.203 -1.543 1 96.75 92 LEU A N 1
ATOM 722 C CA . LEU A 1 92 ? 14.82 7.883 -2.012 1 96.75 92 LEU A CA 1
ATOM 723 C C . LEU A 1 92 ? 15.039 6.828 -0.933 1 96.75 92 LEU A C 1
ATOM 725 O O . LEU A 1 92 ? 14.578 5.688 -1.067 1 96.75 92 LEU A O 1
ATOM 729 N N . ASN A 1 93 ? 15.711 7.164 0.144 1 96.06 93 ASN A N 1
ATOM 730 C CA . ASN A 1 93 ? 15.93 6.168 1.189 1 96.06 93 ASN A CA 1
ATOM 731 C C . ASN A 1 93 ? 15.531 6.703 2.562 1 96.06 93 ASN A C 1
ATOM 733 O O . ASN A 1 93 ? 15.664 6.004 3.568 1 96.06 93 ASN A O 1
ATOM 737 N N . SER A 1 94 ? 15.125 7.871 2.633 1 96.12 94 SER A N 1
ATOM 738 C CA . SER A 1 94 ? 14.633 8.484 3.861 1 96.12 94 SER A CA 1
ATOM 739 C C . SER A 1 94 ? 13.57 9.531 3.566 1 96.12 94 SER A C 1
ATOM 741 O O . SER A 1 94 ? 13.789 10.43 2.752 1 96.12 94 SER A O 1
ATOM 743 N N . THR A 1 95 ? 12.461 9.438 4.207 1 97.25 95 THR A N 1
ATOM 744 C CA . THR A 1 95 ? 11.367 10.383 3.992 1 97.25 95 THR A CA 1
ATOM 745 C C . THR A 1 95 ? 10.641 10.672 5.301 1 97.25 95 THR A C 1
ATOM 747 O O . THR A 1 95 ? 10.484 9.781 6.141 1 97.25 95 THR A O 1
ATOM 750 N N . SER A 1 96 ? 10.281 11.93 5.453 1 97.44 96 SER A N 1
ATOM 751 C CA . SER A 1 96 ? 9.539 12.352 6.637 1 97.44 96 SER A CA 1
ATOM 752 C C . SER A 1 96 ? 8.469 13.383 6.281 1 97.44 96 SER A C 1
ATOM 754 O O . SER A 1 96 ? 8.719 14.289 5.48 1 97.44 96 SER A O 1
ATOM 756 N N . ILE A 1 97 ? 7.297 13.227 6.902 1 97.75 97 ILE A N 1
ATOM 757 C CA . ILE A 1 97 ? 6.242 14.219 6.75 1 97.75 97 ILE A CA 1
ATOM 758 C C . ILE A 1 97 ? 5.754 14.672 8.125 1 97.75 97 ILE A C 1
ATOM 760 O O . ILE A 1 97 ? 5.93 13.961 9.117 1 97.75 97 ILE A O 1
ATOM 764 N N . THR A 1 98 ? 5.242 15.852 8.156 1 97.88 98 THR A N 1
ATOM 765 C CA . THR A 1 98 ? 4.535 16.375 9.32 1 97.88 98 THR A CA 1
ATOM 766 C C . THR A 1 98 ? 3.094 16.734 8.969 1 97.88 98 THR A C 1
ATOM 768 O O . THR A 1 98 ? 2.84 17.406 7.961 1 97.88 98 THR A O 1
ATOM 771 N N . VAL A 1 99 ? 2.191 16.172 9.711 1 97.81 99 VAL A N 1
ATOM 772 C CA . VAL A 1 99 ? 0.792 16.578 9.641 1 97.81 99 VAL A CA 1
ATOM 773 C C . VAL A 1 99 ? 0.531 17.719 10.625 1 97.81 99 VAL A C 1
ATOM 775 O O . VAL A 1 99 ? 0.659 17.547 11.836 1 97.81 99 VAL A O 1
ATOM 778 N N . LYS A 1 100 ? 0.15 18.797 10.055 1 98.38 100 LYS A N 1
ATOM 779 C CA . LYS A 1 100 ? 0.052 20 10.859 1 98.38 100 LYS A CA 1
ATOM 780 C C . LYS A 1 100 ? -1.293 20.078 11.578 1 98.38 100 LYS A C 1
ATOM 782 O O . LYS A 1 100 ? -2.324 19.703 11.016 1 98.38 100 LYS A O 1
ATOM 787 N N . ASN A 1 101 ? -1.313 20.562 12.844 1 97.12 101 ASN A N 1
ATOM 788 C CA . ASN A 1 101 ? -2.529 20.859 13.586 1 97.12 101 ASN A CA 1
ATOM 789 C C . ASN A 1 101 ? -3.566 19.75 13.438 1 97.12 101 ASN A C 1
ATOM 791 O O . ASN A 1 101 ? -4.676 19.984 12.961 1 97.12 101 ASN A O 1
ATOM 795 N N . VAL A 1 102 ? -3.256 18.656 13.969 1 97.31 102 VAL A N 1
ATOM 796 C CA . VAL A 1 102 ? -4.059 17.469 13.719 1 97.31 102 VAL A CA 1
ATOM 797 C C . VAL A 1 102 ? -5.445 17.641 14.328 1 97.31 102 VAL A C 1
ATOM 799 O O . VAL A 1 102 ? -5.59 18.219 15.414 1 97.31 102 VAL A O 1
ATOM 802 N N . THR A 1 103 ? -6.461 17.234 13.602 1 96.31 103 THR A N 1
ATOM 803 C CA . THR A 1 103 ? -7.848 17.125 14.039 1 96.31 103 THR A CA 1
ATOM 804 C C . THR A 1 103 ? -8.32 15.68 13.984 1 96.31 103 THR A C 1
ATOM 806 O O . THR A 1 103 ? -7.574 14.797 13.578 1 96.31 103 THR A O 1
ATOM 809 N N . TRP A 1 104 ? -9.492 15.414 14.391 1 95 104 TRP A N 1
ATOM 810 C CA . TRP A 1 104 ? -10.039 14.062 14.375 1 95 104 TRP A CA 1
ATOM 811 C C . TRP A 1 104 ? -10.117 13.531 12.945 1 95 104 TRP A C 1
ATOM 813 O O . TRP A 1 104 ? -10.133 12.312 12.734 1 95 104 TRP A O 1
ATOM 823 N N . ALA A 1 105 ? -10.188 14.469 11.992 1 94.69 105 ALA A N 1
ATOM 824 C CA . ALA A 1 105 ? -10.227 14.07 10.586 1 94.69 105 ALA A CA 1
ATOM 825 C C . ALA A 1 105 ? -8.898 13.453 10.164 1 94.69 105 ALA A C 1
ATOM 827 O O . ALA A 1 105 ? -8.82 12.797 9.117 1 94.69 105 ALA A O 1
ATOM 828 N N . ASP A 1 106 ? -7.902 13.672 10.977 1 96.25 106 ASP A N 1
ATOM 829 C CA . ASP A 1 106 ? -6.57 13.188 10.633 1 96.25 106 ASP A CA 1
ATOM 830 C C . ASP A 1 106 ? -6.32 11.805 11.234 1 96.25 106 ASP A C 1
ATOM 832 O O . ASP A 1 106 ? -5.277 11.195 10.992 1 96.25 106 ASP A O 1
ATOM 836 N N . ASP A 1 107 ? -7.293 11.289 12.086 1 95.12 107 ASP A N 1
ATOM 837 C CA . ASP A 1 107 ? -7.207 9.953 12.664 1 95.12 107 ASP A CA 1
ATOM 838 C C . ASP A 1 107 ? -7.23 8.883 11.57 1 95.12 107 ASP A C 1
ATOM 840 O O . ASP A 1 107 ? -8.281 8.609 10.992 1 95.12 107 ASP A O 1
ATOM 844 N N . ALA A 1 108 ? -6.109 8.258 11.344 1 95.56 108 ALA A N 1
ATOM 845 C CA . ALA A 1 108 ? -5.914 7.277 10.289 1 95.56 108 ALA A CA 1
ATOM 846 C C . ALA A 1 108 ? -4.551 6.602 10.406 1 95.56 108 ALA A C 1
ATOM 848 O O . ALA A 1 108 ? -3.771 6.918 11.305 1 95.56 108 ALA A O 1
ATOM 849 N N . CYS A 1 109 ? -4.301 5.695 9.531 1 94 109 CYS A N 1
ATOM 850 C CA . CYS A 1 109 ? -2.953 5.152 9.398 1 94 109 CYS A CA 1
ATOM 851 C C . CYS A 1 109 ? -2.23 5.77 8.203 1 94 109 CYS A C 1
ATOM 853 O O . CYS A 1 109 ? -2.836 5.996 7.156 1 94 109 CYS A O 1
ATOM 855 N N . TYR A 1 110 ? -1.038 6.008 8.469 1 95 110 TYR A N 1
ATOM 856 C CA . TYR A 1 110 ? -0.197 6.602 7.43 1 95 110 TYR A CA 1
ATOM 857 C C . TYR A 1 110 ? 0.808 5.586 6.898 1 95 110 TYR A C 1
ATOM 859 O O . TYR A 1 110 ? 1.493 4.918 7.676 1 95 110 TYR A O 1
ATOM 867 N N . ILE A 1 111 ? 0.851 5.602 5.539 1 94.25 111 ILE A N 1
ATOM 868 C CA . ILE A 1 111 ? 1.658 4.59 4.863 1 94.25 111 ILE A CA 1
ATOM 869 C C . ILE A 1 111 ? 2.746 5.27 4.035 1 94.25 111 ILE A C 1
ATOM 871 O O . ILE A 1 111 ? 2.455 6.145 3.215 1 94.25 111 ILE A O 1
ATOM 875 N N . CYS A 1 112 ? 3.957 4.914 4.27 1 96.06 112 CYS A N 1
ATOM 876 C CA . CYS A 1 112 ? 5.02 5.258 3.33 1 96.06 112 CYS A CA 1
ATOM 877 C C . CYS A 1 112 ? 5.43 4.043 2.504 1 96.06 112 CYS A C 1
ATOM 879 O O . CYS A 1 112 ? 5.441 2.92 3.008 1 96.06 112 CYS A O 1
ATOM 881 N N . SER A 1 113 ? 5.738 4.23 1.287 1 95.12 113 SER A N 1
ATOM 882 C CA . SER A 1 113 ? 6.137 3.152 0.391 1 95.12 113 SER A CA 1
ATOM 883 C C . SER A 1 113 ? 7.328 3.561 -0.471 1 95.12 113 SER A C 1
ATOM 885 O O . SER A 1 113 ? 7.266 4.559 -1.189 1 95.12 113 SER A O 1
ATOM 887 N N . PHE A 1 114 ? 8.391 2.846 -0.328 1 95.88 114 PHE A N 1
ATOM 888 C CA . PHE A 1 114 ? 9.461 2.908 -1.312 1 95.88 114 PHE A CA 1
ATOM 889 C C . PHE A 1 114 ? 9.188 1.955 -2.471 1 95.88 114 PHE A C 1
ATOM 891 O O . PHE A 1 114 ? 9.242 0.735 -2.301 1 95.88 114 PHE A O 1
ATOM 898 N N . ASN A 1 115 ? 8.844 2.49 -3.656 1 94.75 115 ASN A N 1
ATOM 899 C CA . ASN A 1 115 ? 8.508 1.67 -4.816 1 94.75 115 ASN A CA 1
ATOM 900 C C . ASN A 1 115 ? 9.75 1.322 -5.633 1 94.75 115 ASN A C 1
ATOM 902 O O . ASN A 1 115 ? 10.266 2.164 -6.363 1 94.75 115 ASN A O 1
ATOM 906 N N . VAL A 1 116 ? 10.125 0.079 -5.469 1 91.56 116 VAL A N 1
ATOM 907 C CA . VAL A 1 116 ? 11.383 -0.41 -6.023 1 91.56 116 VAL A CA 1
ATOM 908 C C . VAL A 1 116 ? 11.102 -1.271 -7.254 1 91.56 116 VAL A C 1
ATOM 910 O O . VAL A 1 116 ? 10.227 -2.137 -7.227 1 91.56 116 VAL A O 1
ATOM 913 N N . TYR A 1 117 ? 11.828 -1.048 -8.289 1 86.12 117 TYR A N 1
ATOM 914 C CA . TYR A 1 117 ? 11.734 -1.904 -9.469 1 86.12 117 TYR A CA 1
ATOM 915 C C . TYR A 1 117 ? 12.953 -2.812 -9.578 1 86.12 117 TYR A C 1
ATOM 917 O O . TYR A 1 117 ? 14.094 -2.355 -9.445 1 86.12 117 TYR A O 1
ATOM 925 N N . PRO A 1 118 ? 12.664 -4.027 -9.734 1 88.62 118 PRO A N 1
ATOM 926 C CA . PRO A 1 118 ? 11.398 -4.73 -9.977 1 88.62 118 PRO A CA 1
ATOM 927 C C . PRO A 1 118 ? 10.867 -5.445 -8.742 1 88.62 118 PRO A C 1
ATOM 929 O O . PRO A 1 118 ? 9.938 -6.246 -8.836 1 88.62 118 PRO A O 1
ATOM 932 N N . SER A 1 119 ? 11.547 -5.172 -7.637 1 89.06 119 SER A N 1
ATOM 933 C CA . SER A 1 119 ? 11.305 -6.047 -6.492 1 89.06 119 SER A CA 1
ATOM 934 C C . SER A 1 119 ? 10.008 -5.688 -5.781 1 89.06 119 SER A C 1
ATOM 936 O O . SER A 1 119 ? 9.5 -6.465 -4.969 1 89.06 119 SER A O 1
ATOM 938 N N . GLY A 1 120 ? 9.398 -4.582 -6.055 1 93.12 120 GLY A N 1
ATOM 939 C CA . GLY A 1 120 ? 8.109 -4.266 -5.461 1 93.12 120 GLY A CA 1
ATOM 940 C C . GLY A 1 120 ? 8.156 -3.045 -4.559 1 93.12 120 GLY A C 1
ATOM 941 O O . GLY A 1 120 ? 8.961 -2.139 -4.77 1 93.12 120 GLY A O 1
ATOM 942 N N . SER A 1 121 ? 7.254 -2.992 -3.646 1 93.81 121 SER A N 1
ATOM 943 C CA . SER A 1 121 ? 7.16 -1.853 -2.74 1 93.81 121 SER A CA 1
ATOM 944 C C . SER A 1 121 ? 7.512 -2.25 -1.312 1 93.81 121 SER A C 1
ATOM 946 O O . SER A 1 121 ? 7.109 -3.316 -0.842 1 93.81 121 SER A O 1
ATOM 948 N N . ILE A 1 122 ? 8.344 -1.397 -0.706 1 93.62 122 ILE A N 1
ATOM 949 C CA . ILE A 1 122 ? 8.633 -1.544 0.716 1 93.62 122 ILE A CA 1
ATOM 950 C C . ILE A 1 122 ? 7.84 -0.51 1.514 1 93.62 122 ILE A C 1
ATOM 952 O O . ILE A 1 122 ? 8.102 0.692 1.411 1 93.62 122 ILE A O 1
ATOM 956 N N . ARG A 1 123 ? 6.914 -1.038 2.252 1 91.94 123 ARG A N 1
ATOM 957 C CA . ARG A 1 123 ? 6.02 -0.086 2.904 1 91.94 123 ARG A CA 1
ATOM 958 C C . ARG A 1 123 ? 6.055 -0.253 4.418 1 91.94 123 ARG A C 1
ATOM 960 O O . ARG A 1 123 ? 6.324 -1.346 4.922 1 91.94 123 ARG A O 1
ATOM 967 N N . LYS A 1 124 ? 5.832 0.792 5.086 1 90.31 124 LYS A N 1
ATOM 968 C CA . LYS A 1 124 ? 5.59 0.856 6.523 1 90.31 124 LYS A CA 1
ATOM 969 C C . LYS A 1 124 ? 4.309 1.627 6.828 1 90.31 124 LYS A C 1
ATOM 971 O O . LYS A 1 124 ? 3.875 2.461 6.035 1 90.31 124 LYS A O 1
ATOM 976 N N . GLN A 1 125 ? 3.695 1.226 7.906 1 90.88 125 GLN A N 1
ATOM 977 C CA . GLN A 1 125 ? 2.443 1.861 8.305 1 90.88 125 GLN A CA 1
ATOM 978 C C . GLN A 1 125 ? 2.486 2.291 9.766 1 90.88 125 GLN A C 1
ATOM 980 O O . GLN A 1 125 ? 2.977 1.554 10.625 1 90.88 125 GLN A O 1
ATOM 985 N N . ILE A 1 126 ? 2.025 3.467 10.023 1 91.38 126 ILE A N 1
ATOM 986 C CA . ILE A 1 126 ? 1.896 3.98 11.383 1 91.38 126 ILE A CA 1
ATOM 987 C C . ILE A 1 126 ? 0.519 4.617 11.562 1 91.38 126 ILE A C 1
ATOM 989 O O . ILE A 1 126 ? 0.049 5.352 10.695 1 91.38 126 ILE A O 1
ATOM 993 N N . CYS A 1 127 ? -0.082 4.34 12.688 1 94.19 127 CYS A N 1
ATOM 994 C CA . CYS A 1 127 ? -1.433 4.852 12.891 1 94.19 127 CYS A CA 1
ATOM 995 C C . CYS A 1 127 ? -1.436 6.004 13.883 1 94.19 127 CYS A C 1
ATOM 997 O O . CYS A 1 127 ? -0.729 5.957 14.891 1 94.19 127 CYS A O 1
ATOM 999 N N . LEU A 1 128 ? -2.197 6.969 13.578 1 95.44 128 LEU A N 1
ATOM 1000 C CA . LEU A 1 128 ? -2.371 8.156 14.406 1 95.44 128 LEU A CA 1
ATOM 1001 C C . LEU A 1 128 ? -3.719 8.133 15.117 1 95.44 128 LEU A C 1
ATOM 1003 O O . LEU A 1 128 ? -4.754 7.902 14.492 1 95.44 128 LEU A O 1
ATOM 1007 N N . THR A 1 129 ? -3.688 8.297 16.359 1 94.88 129 THR A N 1
ATOM 1008 C CA . THR A 1 129 ? -4.875 8.562 17.172 1 94.88 129 THR A CA 1
ATOM 1009 C C . THR A 1 129 ? -4.82 9.969 17.766 1 94.88 129 THR A C 1
ATOM 1011 O O . THR A 1 129 ? -3.848 10.32 18.438 1 94.88 129 THR A O 1
ATOM 1014 N N . VAL A 1 130 ? -5.82 10.727 17.5 1 94.88 130 VAL A N 1
ATOM 1015 C CA . VAL A 1 130 ? -5.895 12.078 18.031 1 94.88 130 VAL A CA 1
ATOM 1016 C C . VAL A 1 130 ? -6.648 12.062 19.359 1 94.88 130 VAL A C 1
ATOM 1018 O O . VAL A 1 130 ? -7.695 11.422 19.484 1 94.88 130 VAL A O 1
ATOM 1021 N N . GLN A 1 131 ? -6.059 12.648 20.266 1 94.38 131 GLN A N 1
ATOM 1022 C CA . GLN A 1 131 ? -6.688 12.688 21.578 1 94.38 131 GLN A CA 1
ATOM 1023 C C . GLN A 1 131 ? -6.941 14.125 22.016 1 94.38 131 GLN A C 1
ATOM 1025 O O . GLN A 1 131 ? -6.305 15.055 21.516 1 94.38 131 GLN A O 1
ATOM 1030 N N . GLY A 1 132 ? -7.848 14.266 22.906 1 84.5 132 GLY A N 1
ATOM 1031 C CA . GLY A 1 132 ? -8.164 15.57 23.453 1 84.5 132 GLY A CA 1
ATOM 1032 C C . GLY A 1 132 ? -9.578 15.656 24 1 84.5 132 GLY A C 1
ATOM 1033 O O . GLY A 1 132 ? -10.375 14.734 23.828 1 84.5 132 GLY A O 1
ATOM 1034 N N . TYR A 1 133 ? -9.828 16.609 24.969 1 63.81 133 TYR A N 1
ATOM 1035 C CA . TYR A 1 133 ? -11.094 16.812 25.688 1 63.81 133 TYR A CA 1
ATOM 1036 C C . TYR A 1 133 ? -12.094 17.562 24.812 1 63.81 133 TYR A C 1
ATOM 1038 O O . TYR A 1 133 ? -11.742 18.547 24.156 1 63.81 133 TYR A O 1
ATOM 1046 N N . GLU A 1 134 ? -12.773 16.812 23.969 1 57.38 134 GLU A N 1
ATOM 1047 C CA . GLU A 1 134 ? -13.867 17.578 23.375 1 57.38 134 GLU A CA 1
ATOM 1048 C C . GLU A 1 134 ? -14.602 18.406 24.422 1 57.38 134 GLU A C 1
ATOM 1050 O O . GLU A 1 134 ? -14.984 17.875 25.469 1 57.38 134 GLU A O 1
ATOM 1055 N N . ILE A 1 135 ? -14.211 19.562 24.672 1 52.75 135 ILE A N 1
ATOM 1056 C CA . ILE A 1 135 ? -14.992 20.438 25.531 1 52.75 135 ILE A CA 1
ATOM 1057 C C . ILE A 1 135 ? -16.469 20.328 25.188 1 52.75 135 ILE A C 1
ATOM 1059 O O . ILE A 1 135 ? -16.891 20.656 24.078 1 52.75 135 ILE A O 1
ATOM 1063 N N . LEU A 1 136 ? -17.109 19.297 25.516 1 52.41 136 LEU A N 1
ATOM 1064 C CA . LEU A 1 136 ? -18.562 19.359 25.391 1 52.41 136 LEU A CA 1
ATOM 1065 C C . LEU A 1 136 ? -19.094 20.75 25.766 1 52.41 136 LEU A C 1
ATOM 1067 O O . LEU A 1 136 ? -18.547 21.406 26.656 1 52.41 136 LEU A O 1
ATOM 1071 N N . PRO A 1 137 ? -19.656 21.406 24.891 1 54.41 137 PRO A N 1
ATOM 1072 C CA . PRO A 1 137 ? -20.25 22.688 25.281 1 54.41 137 PRO A CA 1
ATOM 1073 C C . PRO A 1 137 ? -20.766 22.656 26.719 1 54.41 137 PRO A C 1
ATOM 1075 O O . PRO A 1 137 ? -21.266 21.625 27.188 1 54.41 137 PRO A O 1
ATOM 1078 N N . GLU A 1 138 ? -20.062 23.328 27.672 1 50.97 138 GLU A N 1
ATOM 1079 C CA . GLU A 1 138 ? -20.75 23.594 28.922 1 50.97 138 GLU A CA 1
ATOM 1080 C C . GLU A 1 138 ? -22.25 23.75 28.703 1 50.97 138 GLU A C 1
ATOM 1082 O O . GLU A 1 138 ? -22.688 24.672 28 1 50.97 138 GLU A O 1
ATOM 1087 N N . ILE A 1 139 ? -22.969 22.734 28.516 1 47.44 139 ILE A N 1
ATOM 1088 C CA . ILE A 1 139 ? -24.406 22.906 28.594 1 47.44 139 ILE A CA 1
ATOM 1089 C C . ILE A 1 139 ? -24.75 23.781 29.797 1 47.44 139 ILE A C 1
ATOM 1091 O O . ILE A 1 139 ? -24.453 23.406 30.938 1 47.44 139 ILE A O 1
ATOM 1095 N N . ASP A 1 140 ? -24.766 25.125 29.703 1 49.19 140 ASP A N 1
ATOM 1096 C CA . ASP A 1 140 ? -25.438 25.938 30.719 1 49.19 140 ASP A CA 1
ATOM 1097 C C . ASP A 1 140 ? -26.688 25.219 31.25 1 49.19 140 ASP A C 1
ATOM 1099 O O . ASP A 1 140 ? -27.625 24.953 30.5 1 49.19 140 ASP A O 1
ATOM 1103 N N . MET A 1 141 ? -26.547 24.422 32.312 1 36.94 141 MET A N 1
ATOM 1104 C CA . MET A 1 141 ? -27.766 24.094 33.031 1 36.94 141 MET A CA 1
ATOM 1105 C C . MET A 1 141 ? -28.438 25.344 33.594 1 36.94 141 MET A C 1
ATOM 1107 O O . MET A 1 141 ? -27.766 26.281 34 1 36.94 141 MET A O 1
ATOM 1111 N N . ASN B 1 1 ? -23.297 49.438 -34.438 1 32.22 1 ASN B N 1
ATOM 1112 C CA . ASN B 1 1 ? -22.016 48.719 -34.344 1 32.22 1 ASN B CA 1
ATOM 1113 C C . ASN B 1 1 ? -21.938 47.875 -33.094 1 32.22 1 ASN B C 1
ATOM 1115 O O . ASN B 1 1 ? -21.656 48.344 -31.984 1 32.22 1 ASN B O 1
ATOM 1119 N N . ALA B 1 2 ? -22.938 47 -32.906 1 42.19 2 ALA B N 1
ATOM 1120 C CA . ALA B 1 2 ? -23.219 46.125 -31.75 1 42.19 2 ALA B CA 1
ATOM 1121 C C . ALA B 1 2 ? -22.078 45.125 -31.531 1 42.19 2 ALA B C 1
ATOM 1123 O O . ALA B 1 2 ? -21.688 44.406 -32.469 1 42.19 2 ALA B O 1
ATOM 1124 N N . ARG B 1 3 ? -21.047 45.594 -30.703 1 42.12 3 ARG B N 1
ATOM 1125 C CA . ARG B 1 3 ? -19.859 44.844 -30.375 1 42.12 3 ARG B CA 1
ATOM 1126 C C . ARG B 1 3 ? -20.234 43.469 -29.812 1 42.12 3 ARG B C 1
ATOM 1128 O O . ARG B 1 3 ? -21.125 43.344 -28.969 1 42.12 3 ARG B O 1
ATOM 1135 N N . PRO B 1 4 ? -20.078 42.344 -30.578 1 48.44 4 PRO B N 1
ATOM 1136 C CA . PRO B 1 4 ? -20.375 41 -30.094 1 48.44 4 PRO B CA 1
ATOM 1137 C C . PRO B 1 4 ? -19.641 40.656 -28.797 1 48.44 4 PRO B C 1
ATOM 1139 O O . PRO B 1 4 ? -18.453 40.969 -28.672 1 48.44 4 PRO B O 1
ATOM 1142 N N . ILE B 1 5 ? -20.266 40.781 -27.641 1 46.06 5 ILE B N 1
ATOM 1143 C CA . ILE B 1 5 ? -19.703 40.406 -26.359 1 46.06 5 ILE B CA 1
ATOM 1144 C C . ILE B 1 5 ? -19.266 38.938 -26.422 1 46.06 5 ILE B C 1
ATOM 1146 O O . ILE B 1 5 ? -20.078 38.031 -26.641 1 46.06 5 ILE B O 1
ATOM 1150 N N . VAL B 1 6 ? -18.078 38.719 -26.969 1 43.62 6 VAL B N 1
ATOM 1151 C CA . VAL B 1 6 ? -17.484 37.375 -26.953 1 43.62 6 VAL B CA 1
ATOM 1152 C C . VAL B 1 6 ? -17.453 36.844 -25.516 1 43.62 6 VAL B C 1
ATOM 1154 O O . VAL B 1 6 ? -16.891 37.5 -24.625 1 43.62 6 VAL B O 1
ATOM 1157 N N . ARG B 1 7 ? -18.562 36.219 -25.125 1 41.56 7 ARG B N 1
ATOM 1158 C CA . ARG B 1 7 ? -18.609 35.531 -23.844 1 41.56 7 ARG B CA 1
ATOM 1159 C C . ARG B 1 7 ? -17.422 34.562 -23.703 1 41.56 7 ARG B C 1
ATOM 1161 O O . ARG B 1 7 ? -17.141 33.75 -24.594 1 41.56 7 ARG B O 1
ATOM 1168 N N . ARG B 1 8 ? -16.312 35.062 -22.984 1 42.53 8 ARG B N 1
ATOM 1169 C CA . ARG B 1 8 ? -15.172 34.219 -22.609 1 42.53 8 ARG B CA 1
ATOM 1170 C C . ARG B 1 8 ? -15.625 32.906 -22 1 42.53 8 ARG B C 1
ATOM 1172 O O . ARG B 1 8 ? -16.5 32.906 -21.125 1 42.53 8 ARG B O 1
ATOM 1179 N N . PRO B 1 9 ? -15.344 31.75 -22.656 1 47.19 9 PRO B N 1
ATOM 1180 C CA . PRO B 1 9 ? -15.648 30.453 -22.047 1 47.19 9 PRO B CA 1
ATOM 1181 C C . PRO B 1 9 ? -15.086 30.312 -20.625 1 47.19 9 PRO B C 1
ATOM 1183 O O . PRO B 1 9 ? -13.945 30.719 -20.375 1 47.19 9 PRO B O 1
ATOM 1186 N N . MET B 1 10 ? -15.969 30.5 -19.594 1 41.53 10 MET B N 1
ATOM 1187 C CA . MET B 1 10 ? -15.578 30.172 -18.234 1 41.53 10 MET B CA 1
ATOM 1188 C C . MET B 1 10 ? -14.938 28.781 -18.172 1 41.53 10 MET B C 1
ATOM 1190 O O . MET B 1 10 ? -15.531 27.797 -18.625 1 41.53 10 MET B O 1
ATOM 1194 N N . ASP B 1 11 ? -13.625 28.703 -18.234 1 40.84 11 ASP B N 1
ATOM 1195 C CA . ASP B 1 11 ? -12.891 27.469 -17.984 1 40.84 11 ASP B CA 1
ATOM 1196 C C . ASP B 1 11 ? -13.344 26.812 -16.688 1 40.84 11 ASP B C 1
ATOM 1198 O O . ASP B 1 11 ? -13.289 27.438 -15.617 1 40.84 11 ASP B O 1
ATOM 1202 N N . LEU B 1 12 ? -14.344 25.984 -16.766 1 39.81 12 LEU B N 1
ATOM 1203 C CA . LEU B 1 12 ? -14.719 25.141 -15.641 1 39.81 12 LEU B CA 1
ATOM 1204 C C . LEU B 1 12 ? -13.5 24.453 -15.047 1 39.81 12 LEU B C 1
ATOM 1206 O O . LEU B 1 12 ? -12.672 23.906 -15.781 1 39.81 12 LEU B O 1
ATOM 1210 N N . PRO B 1 13 ? -13.078 24.828 -13.867 1 39.62 13 PRO B N 1
ATOM 1211 C CA . PRO B 1 13 ? -12.008 24.031 -13.266 1 39.62 13 PRO B CA 1
ATOM 1212 C C . PRO B 1 13 ? -12.305 22.531 -13.266 1 39.62 13 PRO B C 1
ATOM 1214 O O . PRO B 1 13 ? -13.43 22.125 -12.961 1 39.62 13 PRO B O 1
ATOM 1217 N N . VAL B 1 14 ? -11.719 21.812 -14.18 1 33.75 14 VAL B N 1
ATOM 1218 C CA . VAL B 1 14 ? -11.703 20.359 -14.031 1 33.75 14 VAL B CA 1
ATOM 1219 C C . VAL B 1 14 ? -11.281 20 -12.609 1 33.75 14 VAL B C 1
ATOM 1221 O O . VAL B 1 14 ? -10.156 20.281 -12.195 1 33.75 14 VAL B O 1
ATOM 1224 N N . ALA B 1 15 ? -12.211 20.078 -11.664 1 34.97 15 ALA B N 1
ATOM 1225 C CA . ALA B 1 15 ? -11.914 19.406 -10.398 1 34.97 15 ALA B CA 1
ATOM 1226 C C . ALA B 1 15 ? -11.273 18.031 -10.633 1 34.97 15 ALA B C 1
ATOM 1228 O O . ALA B 1 15 ? -11.867 17.172 -11.273 1 34.97 15 ALA B O 1
ATOM 1229 N N . ALA B 1 16 ? -10.023 17.984 -10.875 1 34.44 16 ALA B N 1
ATOM 1230 C CA . ALA B 1 16 ? -9.383 16.688 -10.844 1 34.44 16 ALA B CA 1
ATOM 1231 C C . ALA B 1 16 ? -9.805 15.891 -9.609 1 34.44 16 ALA B C 1
ATOM 1233 O O . ALA B 1 16 ? -9.461 16.266 -8.484 1 34.44 16 ALA B O 1
ATOM 1234 N N . GLY B 1 17 ? -11.039 15.383 -9.695 1 32 17 GLY B N 1
ATOM 1235 C CA . GLY B 1 17 ? -11.445 14.43 -8.672 1 32 17 GLY B CA 1
ATOM 1236 C C . GLY B 1 17 ? -10.328 13.5 -8.242 1 32 17 GLY B C 1
ATOM 1237 O O . GLY B 1 17 ? -9.695 12.859 -9.086 1 32 17 GLY B O 1
ATOM 1238 N N . CYS B 1 18 ? -9.609 13.93 -7.332 1 34.78 18 CYS B N 1
ATOM 1239 C CA . CYS B 1 18 ? -8.797 12.914 -6.676 1 34.78 18 CYS B CA 1
ATOM 1240 C C . CYS B 1 18 ? -9.547 11.586 -6.586 1 34.78 18 CYS B C 1
ATOM 1242 O O . CYS B 1 18 ? -10.586 11.5 -5.934 1 34.78 18 CYS B O 1
ATOM 1244 N N . ASP B 1 19 ? -9.594 10.828 -7.633 1 36.03 19 ASP B N 1
ATOM 1245 C CA . ASP B 1 19 ? -10.148 9.492 -7.477 1 36.03 19 ASP B CA 1
ATOM 1246 C C . ASP B 1 19 ? -9.727 8.875 -6.145 1 36.03 19 ASP B C 1
ATOM 1248 O O . ASP B 1 19 ? -8.539 8.703 -5.879 1 36.03 19 ASP B O 1
ATOM 1252 N N . ARG B 1 20 ? -10.32 9.234 -5.062 1 37.16 20 ARG B N 1
ATOM 1253 C CA . ARG B 1 20 ? -10.219 8.305 -3.939 1 37.16 20 ARG B CA 1
ATOM 1254 C C . ARG B 1 20 ? -10 6.879 -4.43 1 37.16 20 ARG B C 1
ATOM 1256 O O . ARG B 1 20 ? -10.844 6.328 -5.141 1 37.16 20 ARG B O 1
ATOM 1263 N N . ALA B 1 21 ? -8.891 6.648 -4.848 1 41.66 21 ALA B N 1
ATOM 1264 C CA . ALA B 1 21 ? -8.719 5.223 -5.113 1 41.66 21 ALA B CA 1
ATOM 1265 C C . ALA B 1 21 ? -9.477 4.379 -4.086 1 41.66 21 ALA B C 1
ATOM 1267 O O . ALA B 1 21 ? -9.172 4.434 -2.891 1 41.66 21 ALA B O 1
ATOM 1268 N N . TRP B 1 22 ? -10.852 4.441 -4.184 1 37.53 22 TRP B N 1
ATOM 1269 C CA . TRP B 1 22 ? -11.75 3.578 -3.424 1 37.53 22 TRP B CA 1
ATOM 1270 C C . TRP B 1 22 ? -11.141 2.193 -3.227 1 37.53 22 TRP B C 1
ATOM 1272 O O . TRP B 1 22 ? -10.805 1.514 -4.195 1 37.53 22 TRP B O 1
ATOM 1282 N N . ALA B 1 23 ? -10.227 2.109 -2.363 1 43.72 23 ALA B N 1
ATOM 1283 C CA . ALA B 1 23 ? -10.062 0.721 -1.944 1 43.72 23 ALA B CA 1
ATOM 1284 C C . ALA B 1 23 ? -11.406 0.087 -1.606 1 43.72 23 ALA B C 1
ATOM 1286 O O . ALA B 1 23 ? -12 0.382 -0.563 1 43.72 23 ALA B O 1
ATOM 1287 N N . ARG B 1 24 ? -12.344 0.196 -2.404 1 40.41 24 ARG B N 1
ATOM 1288 C CA . ARG B 1 24 ? -13.523 -0.597 -2.084 1 40.41 24 ARG B CA 1
ATOM 1289 C C . ARG B 1 24 ? -13.141 -1.936 -1.466 1 40.41 24 ARG B C 1
ATOM 1291 O O . ARG B 1 24 ? -12.258 -2.631 -1.98 1 40.41 24 ARG B O 1
ATOM 1298 N N . THR B 1 25 ? -13.391 -2.002 -0.192 1 45.34 25 THR B N 1
ATOM 1299 C CA . THR B 1 25 ? -13.383 -3.338 0.394 1 45.34 25 THR B CA 1
ATOM 1300 C C . THR B 1 25 ? -13.961 -4.359 -0.583 1 45.34 25 THR B C 1
ATOM 1302 O O . THR B 1 25 ? -15.141 -4.297 -0.928 1 45.34 25 THR B O 1
ATOM 1305 N N . GLN B 1 26 ? -13.477 -4.508 -1.612 1 53.97 26 GLN B N 1
ATOM 1306 C CA . GLN B 1 26 ? -13.961 -5.727 -2.246 1 53.97 26 GLN B CA 1
ATOM 1307 C C . GLN B 1 26 ? -14.133 -6.848 -1.225 1 53.97 26 GLN B C 1
ATOM 1309 O O . GLN B 1 26 ? -13.43 -6.883 -0.212 1 53.97 26 GLN B O 1
ATOM 1314 N N . ARG B 1 27 ? -15.359 -7.316 -0.983 1 59.19 27 ARG B N 1
ATOM 1315 C CA . ARG B 1 27 ? -15.805 -8.398 -0.108 1 59.19 27 ARG B CA 1
ATOM 1316 C C . ARG B 1 27 ? -14.773 -9.523 -0.066 1 59.19 27 ARG B C 1
ATOM 1318 O O . ARG B 1 27 ? -14.094 -9.789 -1.06 1 59.19 27 ARG B O 1
ATOM 1325 N N . ASP B 1 28 ? -14.453 -9.922 1.173 1 77.44 28 ASP B N 1
ATOM 1326 C CA . ASP B 1 28 ? -13.688 -11.125 1.475 1 77.44 28 ASP B CA 1
ATOM 1327 C C . ASP B 1 28 ? -14.109 -12.289 0.577 1 77.44 28 ASP B C 1
ATOM 1329 O O . ASP B 1 28 ? -15.297 -12.453 0.29 1 77.44 28 ASP B O 1
ATOM 1333 N N . THR B 1 29 ? -13.172 -12.664 -0.172 1 89.5 29 THR B N 1
ATOM 1334 C CA . THR B 1 29 ? -13.43 -13.859 -0.967 1 89.5 29 THR B CA 1
ATOM 1335 C C . THR B 1 29 ? -13.164 -15.117 -0.151 1 89.5 29 THR B C 1
ATOM 1337 O O . THR B 1 29 ? -12.188 -15.188 0.595 1 89.5 29 THR B O 1
ATOM 1340 N N . ARG B 1 30 ? -14.07 -16.031 -0.129 1 93.81 30 ARG B N 1
ATOM 1341 C CA . ARG B 1 30 ? -13.891 -17.344 0.468 1 93.81 30 ARG B CA 1
ATOM 1342 C C . ARG B 1 30 ? -13.633 -18.406 -0.602 1 93.81 30 ARG B C 1
ATOM 1344 O O . ARG B 1 30 ? -14.391 -18.516 -1.566 1 93.81 30 ARG B O 1
ATOM 1351 N N . VAL B 1 31 ? -12.641 -19.062 -0.493 1 96 31 VAL B N 1
ATOM 1352 C CA . VAL B 1 31 ? -12.258 -20.062 -1.478 1 96 31 VAL B CA 1
ATOM 1353 C C . VAL B 1 31 ? -11.945 -21.375 -0.773 1 96 31 VAL B C 1
ATOM 1355 O O . VAL B 1 31 ? -11.391 -21.391 0.327 1 96 31 VAL B O 1
ATOM 1358 N N . ASP B 1 32 ? -12.305 -22.531 -1.381 1 95.5 32 ASP B N 1
ATOM 1359 C CA . ASP B 1 32 ? -12.07 -23.844 -0.801 1 95.5 32 ASP B CA 1
ATOM 1360 C C . ASP B 1 32 ? -10.586 -24.203 -0.81 1 95.5 32 ASP B C 1
ATOM 1362 O O . ASP B 1 32 ? -9.875 -23.906 -1.774 1 95.5 32 ASP B O 1
ATOM 1366 N N . PHE B 1 33 ? -10.297 -24.906 0.298 1 95.81 33 PHE B N 1
ATOM 1367 C CA . PHE B 1 33 ? -8.945 -25.453 0.378 1 95.81 33 PHE B CA 1
ATOM 1368 C C . PHE B 1 33 ? -8.586 -26.188 -0.905 1 95.81 33 PHE B C 1
ATOM 1370 O O . PHE B 1 33 ? -9.406 -26.938 -1.454 1 95.81 33 PHE B O 1
ATOM 1377 N N . ASN B 1 34 ? -7.281 -25.906 -1.395 1 95.88 34 ASN B N 1
ATOM 1378 C CA . ASN B 1 34 ? -6.688 -26.562 -2.555 1 95.88 34 ASN B CA 1
ATOM 1379 C C . ASN B 1 34 ? -7.273 -26.031 -3.859 1 95.88 34 ASN B C 1
ATOM 1381 O O . ASN B 1 34 ? -6.867 -26.438 -4.945 1 95.88 34 ASN B O 1
ATOM 1385 N N . ALA B 1 35 ? -8.227 -25.172 -3.857 1 96.75 35 ALA B N 1
ATOM 1386 C CA . ALA B 1 35 ? -8.734 -24.516 -5.059 1 96.75 35 ALA B CA 1
ATOM 1387 C C . ALA B 1 35 ? -7.863 -23.328 -5.438 1 96.75 35 ALA B C 1
ATOM 1389 O O . ALA B 1 35 ? -6.98 -22.922 -4.676 1 96.75 35 ALA B O 1
ATOM 1390 N N . ASP B 1 36 ? -8.086 -22.812 -6.605 1 97.44 36 ASP B N 1
ATOM 1391 C CA . ASP B 1 36 ? -7.383 -21.625 -7.055 1 97.44 36 ASP B CA 1
ATOM 1392 C C . ASP B 1 36 ? -8.172 -20.359 -6.715 1 97.44 36 ASP B C 1
ATOM 1394 O O . ASP B 1 36 ? -9.406 -20.375 -6.711 1 97.44 36 ASP B O 1
ATOM 1398 N N . ALA B 1 37 ? -7.484 -19.344 -6.418 1 97.31 37 ALA B N 1
ATOM 1399 C CA . ALA B 1 37 ? -8.102 -18.047 -6.215 1 97.31 37 ALA B CA 1
ATOM 1400 C C . ALA B 1 37 ? -7.551 -17.016 -7.203 1 97.31 37 ALA B C 1
ATOM 1402 O O . ALA B 1 37 ? -6.336 -16.875 -7.355 1 97.31 37 ALA B O 1
ATOM 1403 N N . SER B 1 38 ? -8.422 -16.297 -7.863 1 96.62 38 SER B N 1
ATOM 1404 C CA . SER B 1 38 ? -8 -15.312 -8.852 1 96.62 38 SER B CA 1
ATOM 1405 C C . SER B 1 38 ? -8.477 -13.914 -8.477 1 96.62 38 SER B C 1
ATOM 1407 O O . SER B 1 38 ? -9.609 -13.734 -8.016 1 96.62 38 SER B O 1
ATOM 1409 N N . TYR B 1 39 ? -7.617 -12.922 -8.781 1 95.44 39 TYR B N 1
ATOM 1410 C CA . TYR B 1 39 ? -7.918 -11.523 -8.484 1 95.44 39 TYR B CA 1
ATOM 1411 C C . TYR B 1 39 ? -7.559 -10.633 -9.664 1 95.44 39 TYR B C 1
ATOM 1413 O O . TYR B 1 39 ? -6.52 -10.82 -10.305 1 95.44 39 TYR B O 1
ATOM 1421 N N . THR B 1 40 ? -8.383 -9.648 -9.906 1 95.75 40 THR B N 1
ATOM 1422 C CA . THR B 1 40 ? -8.156 -8.703 -11 1 95.75 40 THR B CA 1
ATOM 1423 C C . THR B 1 40 ? -8.281 -7.27 -10.5 1 95.75 40 THR B C 1
ATOM 1425 O O . THR B 1 40 ? -9.172 -6.957 -9.703 1 95.75 40 THR B O 1
ATOM 1428 N N . CYS B 1 41 ? -7.34 -6.41 -10.977 1 94.62 41 CYS B N 1
ATOM 1429 C CA . CYS B 1 41 ? -7.359 -4.969 -10.758 1 94.62 41 CYS B CA 1
ATOM 1430 C C . CYS B 1 41 ? -7.309 -4.211 -12.078 1 94.62 41 CYS B C 1
ATOM 1432 O O . CYS B 1 41 ? -6.547 -4.574 -12.977 1 94.62 41 CYS B O 1
ATOM 1434 N N . THR B 1 42 ? -8.133 -3.197 -12.109 1 95.75 42 THR B N 1
ATOM 1435 C CA . THR B 1 42 ? -8.125 -2.373 -13.312 1 95.75 42 THR B CA 1
ATOM 1436 C C . THR B 1 42 ? -8.031 -0.893 -12.953 1 95.75 42 THR B C 1
ATOM 1438 O O . THR B 1 42 ? -8.453 -0.485 -11.867 1 95.75 42 THR B O 1
ATOM 1441 N N . HIS B 1 43 ? -7.395 -0.144 -13.82 1 92.94 43 HIS B N 1
ATOM 1442 C CA . HIS B 1 43 ? -7.297 1.31 -13.758 1 92.94 43 HIS B CA 1
ATOM 1443 C C . HIS B 1 43 ? -7.574 1.938 -15.117 1 92.94 43 HIS B C 1
ATOM 1445 O O . HIS B 1 43 ? -6.949 1.572 -16.125 1 92.94 43 HIS B O 1
ATOM 1451 N N . ALA B 1 44 ? -8.477 2.834 -15.172 1 90.38 44 ALA B N 1
ATOM 1452 C CA . ALA B 1 44 ? -8.984 3.371 -16.438 1 90.38 44 ALA B CA 1
ATOM 1453 C C . ALA B 1 44 ? -7.867 4.035 -17.234 1 90.38 44 ALA B C 1
ATOM 1455 O O .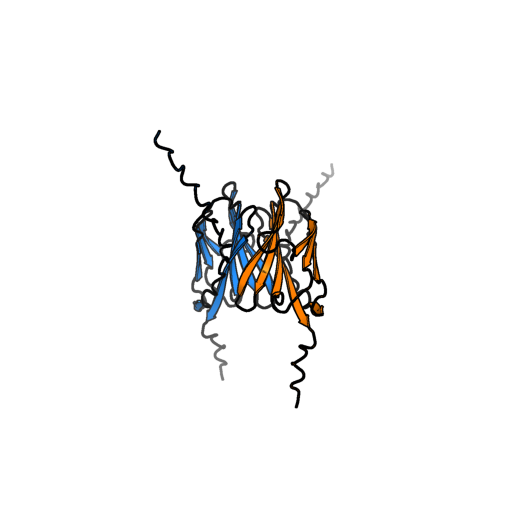 ALA B 1 44 ? -7.82 3.92 -18.453 1 90.38 44 ALA B O 1
ATOM 1456 N N . ASP B 1 45 ? -6.953 4.754 -16.594 1 91.88 45 ASP B N 1
ATOM 1457 C CA . ASP B 1 45 ? -5.93 5.547 -17.266 1 91.88 45 ASP B CA 1
ATOM 1458 C C . ASP B 1 45 ? -4.527 5.059 -16.906 1 91.88 45 ASP B C 1
ATOM 1460 O O . ASP B 1 45 ? -4.059 5.277 -15.781 1 91.88 45 ASP B O 1
ATOM 1464 N N . PRO B 1 46 ? -3.844 4.508 -17.906 1 93.19 46 PRO B N 1
ATOM 1465 C CA . PRO B 1 46 ? -2.496 4 -17.656 1 93.19 46 PRO B CA 1
ATOM 1466 C C . PRO B 1 46 ? -1.44 5.102 -17.641 1 93.19 46 PRO B C 1
ATOM 1468 O O . PRO B 1 46 ? -0.27 4.84 -17.359 1 93.19 46 PRO B O 1
ATOM 1471 N N . THR B 1 47 ? -1.859 6.285 -17.875 1 92.75 47 THR B N 1
ATOM 1472 C CA . THR B 1 47 ? -0.885 7.363 -18.016 1 92.75 47 THR B CA 1
ATOM 1473 C C . THR B 1 47 ? -0.135 7.578 -16.703 1 92.75 47 THR B C 1
ATOM 1475 O O . THR B 1 47 ? -0.749 7.684 -15.63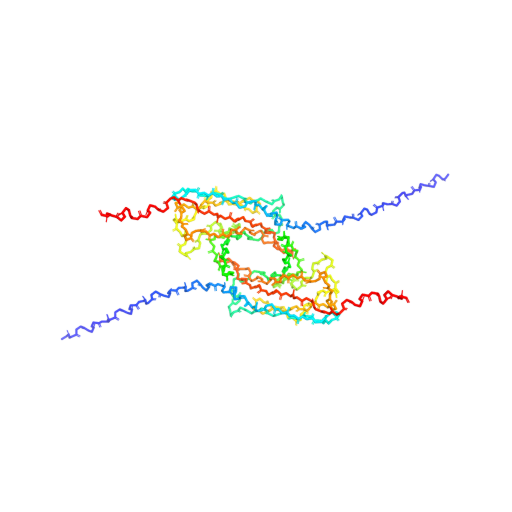3 1 92.75 47 THR B O 1
ATOM 1478 N N . GLY B 1 48 ? 1.174 7.555 -16.828 1 90.88 48 GLY B N 1
ATOM 1479 C CA . GLY B 1 48 ? 2.014 7.867 -15.688 1 90.88 48 GLY B CA 1
ATOM 1480 C C . GLY B 1 48 ? 2.293 6.664 -14.805 1 90.88 48 GLY B C 1
ATOM 1481 O O . GLY B 1 48 ? 3.078 6.746 -13.859 1 90.88 48 GLY B O 1
ATOM 1482 N N . VAL B 1 49 ? 1.632 5.551 -15.102 1 93.88 49 VAL B N 1
ATOM 1483 C CA . VAL B 1 49 ? 1.885 4.355 -14.305 1 93.88 49 VAL B CA 1
ATOM 1484 C C . VAL B 1 49 ? 3.279 3.814 -14.609 1 93.88 49 VAL B C 1
ATOM 1486 O O . VAL B 1 49 ? 3.568 3.438 -15.75 1 93.88 49 VAL B O 1
ATOM 1489 N N . LEU B 1 50 ? 4.059 3.762 -13.602 1 92 50 LEU B N 1
ATOM 1490 C CA . LEU B 1 50 ? 5.43 3.299 -13.789 1 92 50 LEU B CA 1
ATOM 1491 C C . LEU B 1 50 ? 5.539 1.801 -13.523 1 92 50 LEU B C 1
ATOM 1493 O O . LEU B 1 50 ? 6.277 1.095 -14.211 1 92 50 LEU B O 1
ATOM 1497 N N . GLN B 1 51 ? 4.797 1.405 -12.586 1 94.56 51 GLN B N 1
ATOM 1498 C CA . GLN B 1 51 ? 4.883 0.01 -12.164 1 94.56 51 GLN B CA 1
ATOM 1499 C C . GLN B 1 51 ? 3.594 -0.443 -11.484 1 94.56 51 GLN B C 1
ATOM 1501 O O . GLN B 1 51 ? 2.951 0.336 -10.781 1 94.56 51 GLN B O 1
ATOM 1506 N N . VAL B 1 52 ? 3.299 -1.694 -11.719 1 96.69 52 VAL B N 1
ATOM 1507 C CA . VAL B 1 52 ? 2.211 -2.346 -10.992 1 96.69 52 VAL B CA 1
ATOM 1508 C C . VAL B 1 52 ? 2.785 -3.326 -9.969 1 96.69 52 VAL B C 1
ATOM 1510 O O . VAL B 1 52 ? 3.727 -4.062 -10.273 1 96.69 52 VAL B O 1
ATOM 1513 N N . THR B 1 53 ? 2.275 -3.289 -8.742 1 97 53 THR B N 1
ATOM 1514 C CA . THR B 1 53 ? 2.777 -4.16 -7.688 1 97 53 THR B CA 1
ATOM 1515 C C . THR B 1 53 ? 1.641 -4.973 -7.07 1 97 53 THR B C 1
ATOM 1517 O O . THR B 1 53 ? 0.557 -4.441 -6.82 1 97 53 THR B O 1
ATOM 1520 N N . TRP B 1 54 ? 1.843 -6.234 -6.836 1 96.5 54 TRP B N 1
ATOM 1521 C CA . TRP B 1 54 ? 0.99 -7.102 -6.035 1 96.5 54 TRP B CA 1
ATOM 1522 C C .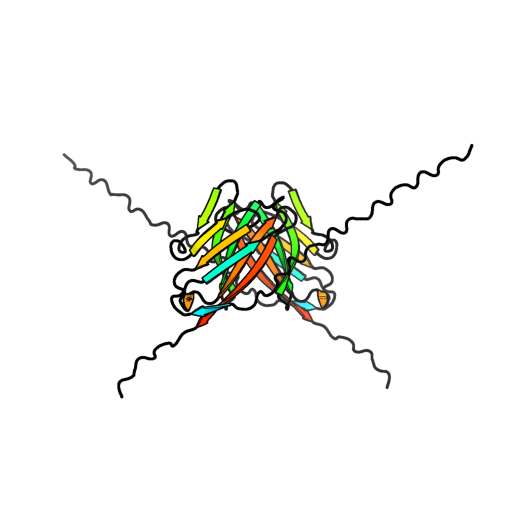 TRP B 1 54 ? 1.667 -7.469 -4.719 1 96.5 54 TRP B C 1
ATOM 1524 O O . TRP B 1 54 ? 2.84 -7.848 -4.699 1 96.5 54 TRP B O 1
ATOM 1534 N N . GLN B 1 55 ? 0.9 -7.336 -3.684 1 96.62 55 GLN B N 1
ATOM 1535 C CA . GLN B 1 55 ? 1.412 -7.688 -2.363 1 96.62 55 GLN B CA 1
ATOM 1536 C C . GLN B 1 55 ? 0.381 -8.484 -1.566 1 96.62 55 GLN B C 1
ATOM 1538 O O . GLN B 1 55 ? -0.812 -8.445 -1.875 1 96.62 55 GLN B O 1
ATOM 1543 N N . ARG B 1 56 ? 0.946 -9.172 -0.656 1 95.25 56 ARG B N 1
ATOM 1544 C CA . ARG B 1 56 ? 0.097 -9.852 0.314 1 95.25 56 ARG B CA 1
ATOM 1545 C C . ARG B 1 56 ? 0.28 -9.266 1.71 1 95.25 56 ARG B C 1
ATOM 1547 O O . ARG B 1 56 ? 1.41 -9.086 2.17 1 95.25 56 ARG B O 1
ATOM 1554 N N . LEU B 1 57 ? -0.846 -8.906 2.336 1 92 57 LEU B N 1
ATOM 1555 C CA . LEU B 1 57 ? -0.884 -8.352 3.688 1 92 57 LEU B CA 1
ATOM 1556 C C . LEU B 1 57 ? -1.447 -9.375 4.672 1 92 57 LEU B C 1
ATOM 1558 O O . LEU B 1 57 ? -2.607 -9.773 4.562 1 92 57 LEU B O 1
ATOM 1562 N N . PHE B 1 58 ? -0.644 -9.68 5.645 1 92.5 58 PHE B N 1
ATOM 1563 C CA . PHE B 1 58 ? -1.053 -10.688 6.613 1 92.5 58 PHE B CA 1
ATOM 1564 C C . PHE B 1 58 ? -1.762 -10.047 7.801 1 92.5 58 PHE B C 1
ATOM 1566 O O . PHE B 1 58 ? -1.745 -8.828 7.953 1 92.5 58 PHE B O 1
ATOM 1573 N N . LYS B 1 59 ? -2.365 -10.875 8.609 1 88.06 59 LYS B N 1
ATOM 1574 C CA . LYS B 1 59 ? -3.123 -10.414 9.766 1 88.06 59 LYS B CA 1
ATOM 1575 C C . LYS B 1 59 ? -2.223 -9.688 10.766 1 88.06 59 LYS B C 1
ATOM 1577 O O . LYS B 1 59 ? -2.676 -8.805 11.484 1 88.06 59 LYS B O 1
ATOM 1582 N N . ASP B 1 60 ? -0.95 -10.055 10.797 1 85.62 60 ASP B N 1
ATOM 1583 C CA . ASP B 1 60 ? -0.024 -9.406 11.719 1 85.62 60 ASP B CA 1
ATOM 1584 C C . ASP B 1 60 ? 0.548 -8.125 11.125 1 85.62 60 ASP B C 1
ATOM 1586 O O . ASP B 1 60 ? 1.547 -7.598 11.609 1 85.62 60 ASP B O 1
ATOM 1590 N N . ASP B 1 61 ? 0.091 -7.711 9.992 1 83 61 ASP B N 1
ATOM 1591 C CA . ASP B 1 61 ? 0.407 -6.457 9.312 1 83 61 ASP B CA 1
ATOM 1592 C C . ASP B 1 61 ? 1.72 -6.566 8.539 1 83 61 ASP B C 1
ATOM 1594 O O . ASP B 1 61 ? 2.252 -5.562 8.062 1 83 61 ASP B O 1
ATOM 1598 N N . SER B 1 62 ? 2.25 -7.777 8.531 1 89.62 62 SER B N 1
ATOM 1599 C CA . SER B 1 62 ? 3.404 -7.965 7.656 1 89.62 62 SER B CA 1
ATOM 1600 C C . SER B 1 62 ? 2.988 -8.008 6.188 1 89.62 62 SER B C 1
ATOM 1602 O O . SER B 1 62 ? 1.886 -8.453 5.863 1 89.62 62 SER B O 1
ATOM 1604 N N . VAL B 1 63 ? 3.887 -7.531 5.355 1 91.38 63 VAL B N 1
ATOM 1605 C CA . VAL B 1 63 ? 3.586 -7.43 3.932 1 91.38 63 VAL B CA 1
ATOM 1606 C C . VAL B 1 63 ? 4.641 -8.188 3.129 1 91.38 63 VAL B C 1
ATOM 1608 O O . VAL B 1 63 ? 5.832 -8.125 3.436 1 91.38 63 VAL B O 1
ATOM 1611 N N . GLU B 1 64 ? 4.219 -8.883 2.121 1 95.31 64 GLU B N 1
ATOM 1612 C CA . GLU B 1 64 ? 5.105 -9.602 1.214 1 95.31 64 GLU B CA 1
ATOM 1613 C C . GLU B 1 64 ? 4.859 -9.203 -0.237 1 95.31 64 GLU B C 1
ATOM 1615 O O . GLU B 1 64 ? 3.711 -9.156 -0.687 1 95.31 64 GLU B O 1
ATOM 1620 N N . ASN B 1 65 ? 5.949 -8.867 -0.937 1 96.31 65 ASN B N 1
ATOM 1621 C CA . ASN B 1 65 ? 5.836 -8.617 -2.371 1 96.31 65 ASN B CA 1
ATOM 1622 C C . ASN B 1 65 ? 5.637 -9.914 -3.15 1 96.31 65 ASN B C 1
ATOM 1624 O O . ASN B 1 65 ? 6.391 -10.867 -2.975 1 96.31 65 ASN B O 1
ATOM 1628 N N . LEU B 1 66 ? 4.656 -9.898 -3.992 1 97.69 66 LEU B N 1
ATOM 1629 C CA . LEU B 1 66 ? 4.332 -11.109 -4.738 1 97.69 66 LEU B CA 1
ATOM 1630 C C . LEU B 1 66 ? 4.797 -10.992 -6.188 1 97.69 66 LEU B C 1
ATOM 1632 O O . LEU B 1 66 ? 5.379 -11.938 -6.73 1 97.69 66 LEU B O 1
ATOM 1636 N N . ALA B 1 67 ? 4.516 -9.867 -6.777 1 97.38 67 ALA B N 1
ATOM 1637 C CA . ALA B 1 67 ? 4.734 -9.734 -8.211 1 97.38 67 ALA B CA 1
ATOM 1638 C C . ALA B 1 67 ? 4.77 -8.266 -8.625 1 97.38 67 ALA B C 1
ATOM 1640 O O . ALA B 1 67 ? 4.223 -7.402 -7.93 1 97.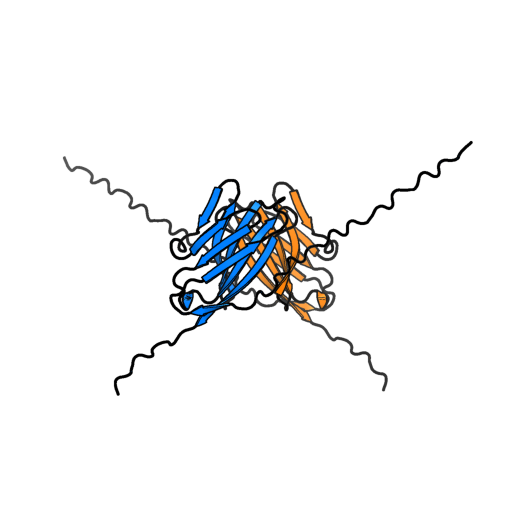38 67 ALA B O 1
ATOM 1641 N N . THR B 1 68 ? 5.445 -7.977 -9.758 1 97.44 68 THR B N 1
ATOM 1642 C CA . THR B 1 68 ? 5.492 -6.633 -10.328 1 97.44 68 THR B CA 1
ATOM 1643 C C . THR B 1 68 ? 5.363 -6.688 -11.852 1 97.44 68 THR B C 1
ATOM 1645 O O . THR B 1 68 ? 5.621 -7.723 -12.461 1 97.44 68 THR B O 1
ATOM 1648 N N . TYR B 1 69 ? 4.875 -5.625 -12.406 1 97.31 69 TYR B N 1
ATOM 1649 C CA . TYR B 1 69 ? 4.875 -5.441 -13.852 1 97.31 69 TYR B CA 1
ATOM 1650 C C . TYR B 1 69 ? 5.301 -4.027 -14.219 1 97.31 69 TYR B C 1
ATOM 1652 O O . TYR B 1 69 ? 4.883 -3.059 -13.578 1 97.31 69 TYR B O 1
ATOM 1660 N N . SER B 1 70 ? 6.117 -3.906 -15.164 1 94.5 70 SER B N 1
ATOM 1661 C CA . SER B 1 70 ? 6.48 -2.643 -15.797 1 94.5 70 SER B CA 1
ATOM 1662 C C . SER B 1 70 ? 6.656 -2.807 -17.297 1 94.5 70 SER B C 1
ATOM 1664 O O . SER B 1 70 ? 6.84 -3.922 -17.797 1 94.5 70 SER B O 1
ATOM 1666 N N . LYS B 1 71 ? 6.473 -1.698 -17.984 1 92.44 71 LYS B N 1
ATOM 1667 C CA . LYS B 1 71 ? 6.625 -1.753 -19.438 1 92.44 71 LYS B CA 1
ATOM 1668 C C . LYS B 1 71 ? 8.031 -2.186 -19.828 1 92.44 71 LYS B C 1
ATOM 1670 O O . LYS B 1 71 ? 8.211 -2.975 -20.75 1 92.44 71 LYS B O 1
ATOM 1675 N N . ARG B 1 72 ? 8.914 -1.735 -19.078 1 86.94 72 ARG B N 1
ATOM 1676 C CA . ARG B 1 72 ? 10.312 -1.957 -19.422 1 86.94 72 ARG B CA 1
ATOM 1677 C C . ARG B 1 72 ? 10.734 -3.391 -19.109 1 86.94 72 ARG B C 1
ATOM 1679 O O . ARG B 1 72 ? 11.438 -4.02 -19.891 1 86.94 72 ARG B O 1
ATOM 1686 N N . PHE B 1 73 ? 10.328 -4.055 -18.031 1 90.38 73 PHE B N 1
ATOM 1687 C CA . PHE B 1 73 ? 10.859 -5.332 -17.578 1 90.38 73 PHE B CA 1
ATOM 1688 C C . PHE B 1 73 ? 9.812 -6.43 -17.672 1 90.38 73 PHE B C 1
ATOM 1690 O O . PHE B 1 73 ? 10.109 -7.609 -17.484 1 90.38 73 PHE B O 1
ATOM 1697 N N . GLY B 1 74 ? 8.609 -5.973 -17.906 1 94.31 74 GLY B N 1
ATOM 1698 C CA . GLY B 1 74 ? 7.543 -6.961 -18 1 94.31 74 GLY B CA 1
ATOM 1699 C C . GLY B 1 74 ? 7.09 -7.488 -16.656 1 94.31 74 GLY B C 1
ATOM 1700 O O . GLY B 1 74 ? 7.273 -6.824 -15.625 1 94.31 74 GLY B O 1
ATOM 1701 N N . ALA B 1 75 ? 6.406 -8.633 -16.734 1 96.56 75 ALA B N 1
ATOM 1702 C CA . ALA B 1 75 ? 5.859 -9.258 -15.531 1 96.56 75 ALA B CA 1
ATOM 1703 C C . ALA B 1 75 ? 6.926 -10.062 -14.797 1 96.56 75 ALA B C 1
ATOM 1705 O O . ALA B 1 75 ? 7.66 -10.836 -15.414 1 96.56 75 ALA B O 1
ATOM 1706 N N . GLN B 1 76 ? 6.992 -9.805 -13.508 1 95.81 76 GLN B N 1
ATOM 1707 C CA . GLN B 1 76 ? 7.945 -10.531 -12.672 1 95.81 76 GLN B CA 1
ATOM 1708 C C . GLN B 1 76 ? 7.266 -11.109 -11.43 1 95.81 76 GLN B C 1
ATOM 1710 O O . GLN B 1 76 ? 6.527 -10.398 -10.742 1 95.81 76 GLN B O 1
ATOM 1715 N N . ILE B 1 77 ? 7.492 -12.344 -11.164 1 97.06 77 ILE B N 1
ATOM 1716 C CA . ILE B 1 77 ? 7.066 -12.961 -9.914 1 97.06 77 ILE B CA 1
ATOM 1717 C C . ILE B 1 77 ? 8.234 -12.992 -8.93 1 97.06 77 ILE B C 1
ATOM 1719 O O . ILE B 1 77 ? 9.336 -13.414 -9.281 1 97.06 77 ILE B O 1
ATOM 1723 N N . ILE B 1 78 ? 7.973 -12.531 -7.766 1 94.94 78 ILE B N 1
ATOM 1724 C CA . ILE B 1 78 ? 9.039 -12.383 -6.781 1 94.94 78 ILE B CA 1
ATOM 1725 C C . ILE B 1 78 ? 9.203 -13.68 -5.996 1 94.94 78 ILE B C 1
ATOM 1727 O O . ILE B 1 78 ? 8.227 -14.227 -5.484 1 94.94 78 ILE B O 1
ATOM 1731 N N . ASP B 1 79 ? 10.477 -14.156 -5.977 1 92.88 79 ASP B N 1
ATOM 1732 C CA . ASP B 1 79 ? 10.734 -15.359 -5.195 1 92.88 79 ASP B CA 1
ATOM 1733 C C . ASP B 1 79 ? 10.359 -15.164 -3.73 1 92.88 79 ASP B C 1
ATOM 1735 O O . ASP B 1 79 ? 10.578 -14.086 -3.17 1 92.88 79 ASP B O 1
ATOM 1739 N N . PRO B 1 80 ? 9.75 -16.172 -3.123 1 94.69 80 PRO B N 1
ATOM 1740 C CA . PRO B 1 80 ? 9.586 -17.578 -3.506 1 94.69 80 PRO B CA 1
ATOM 1741 C C . PRO B 1 80 ? 8.188 -17.875 -4.039 1 94.69 80 PRO B C 1
ATOM 1743 O O . PRO B 1 80 ? 7.648 -18.953 -3.795 1 94.69 80 PRO B O 1
ATOM 1746 N N . GLN B 1 81 ? 7.574 -16.953 -4.656 1 95.38 81 GLN B N 1
ATOM 1747 C CA . GLN B 1 81 ? 6.168 -17.109 -5 1 95.38 81 GLN B CA 1
ATOM 1748 C C . GLN B 1 81 ? 6.004 -17.734 -6.379 1 95.38 81 GLN B C 1
ATOM 1750 O O . GLN B 1 81 ? 4.883 -18.016 -6.816 1 95.38 81 GLN B O 1
ATOM 1755 N N . ARG B 1 82 ? 7.148 -18 -6.949 1 93.94 82 ARG B N 1
ATOM 1756 C CA . ARG B 1 82 ? 7.082 -18.641 -8.266 1 93.94 82 ARG B CA 1
ATOM 1757 C C . ARG B 1 82 ? 6.371 -19.984 -8.188 1 93.94 82 ARG B C 1
ATOM 1759 O O . ARG B 1 82 ? 6.664 -20.797 -7.309 1 93.94 82 ARG B O 1
ATOM 1766 N N . GLY B 1 83 ? 5.461 -20.25 -9.102 1 93.88 83 GLY B N 1
ATOM 1767 C CA . GLY B 1 83 ? 4.664 -21.469 -9.094 1 93.88 83 GLY B CA 1
ATOM 1768 C C . GLY B 1 83 ? 3.395 -21.344 -8.273 1 93.88 83 GLY B C 1
ATOM 1769 O O . GLY B 1 83 ? 2.363 -21.922 -8.617 1 93.88 83 GLY B O 1
ATOM 1770 N N . LYS B 1 84 ? 3.477 -20.672 -7.207 1 97.38 84 LYS B N 1
ATOM 1771 C CA . LYS B 1 84 ? 2.33 -20.453 -6.332 1 97.38 84 LYS B CA 1
ATOM 1772 C C . LYS B 1 84 ? 1.438 -19.344 -6.875 1 97.38 84 LYS B C 1
ATOM 1774 O O . LYS B 1 84 ? 0.214 -19.484 -6.914 1 97.38 84 LYS B O 1
ATOM 1779 N N . VAL B 1 85 ? 2.062 -18.25 -7.281 1 98.19 85 VAL B N 1
ATOM 1780 C CA . VAL B 1 85 ? 1.358 -17.125 -7.863 1 98.19 85 VAL B CA 1
ATOM 1781 C C . VAL B 1 85 ? 1.679 -17.016 -9.352 1 98.19 85 VAL B C 1
ATOM 1783 O O . VAL B 1 85 ? 2.84 -17.125 -9.75 1 98.19 85 VAL B O 1
ATOM 1786 N N . VAL B 1 86 ? 0.619 -16.812 -10.156 1 98.06 86 VAL B N 1
ATOM 1787 C CA . VAL B 1 86 ? 0.805 -16.719 -11.602 1 98.06 86 VAL B CA 1
ATOM 1788 C C . VAL B 1 86 ? 0.062 -15.492 -12.133 1 98.06 86 VAL B C 1
ATOM 1790 O O . VAL B 1 86 ? -1.088 -15.242 -11.758 1 98.06 86 VAL B O 1
ATOM 1793 N N . PHE B 1 87 ? 0.762 -14.758 -13.023 1 97.94 87 PHE B N 1
ATOM 1794 C CA . PHE B 1 87 ? 0.054 -13.695 -13.734 1 97.94 87 PHE B CA 1
ATOM 1795 C C . PHE B 1 87 ? -0.877 -14.281 -14.789 1 97.94 87 PHE B C 1
ATOM 1797 O O . PHE B 1 87 ? -0.465 -15.125 -15.594 1 97.94 87 PHE B O 1
ATOM 1804 N N . THR B 1 88 ? -2.104 -13.82 -14.766 1 97.62 88 THR B N 1
ATOM 1805 C CA . THR B 1 88 ? -3.008 -14.172 -15.859 1 97.62 88 THR B CA 1
ATOM 1806 C C . THR B 1 88 ? -3.26 -12.961 -16.75 1 97.62 88 THR B C 1
ATOM 1808 O O . THR B 1 88 ? -3.721 -13.109 -17.891 1 97.62 88 THR B O 1
ATOM 1811 N N . GLU B 1 89 ? -3.064 -11.773 -16.25 1 97.5 89 GLU B N 1
ATOM 1812 C CA . GLU B 1 89 ? -3.041 -10.531 -17 1 97.5 89 GLU B CA 1
ATOM 1813 C C . GLU B 1 89 ? -2.018 -9.555 -16.422 1 97.5 89 GLU B C 1
ATOM 1815 O O . GLU B 1 89 ? -1.919 -9.391 -15.211 1 97.5 89 GLU B O 1
ATOM 1820 N N . ALA B 1 90 ? -1.273 -8.938 -17.375 1 97.12 90 ALA B N 1
ATOM 1821 C CA . ALA B 1 90 ? -0.293 -7.957 -16.906 1 97.12 90 ALA B CA 1
ATOM 1822 C C . ALA B 1 90 ? -0.196 -6.777 -17.875 1 97.12 90 ALA B C 1
ATOM 1824 O O . ALA B 1 90 ? 0.29 -6.93 -19 1 97.12 90 ALA B O 1
ATOM 1825 N N . SER B 1 91 ? -0.681 -5.746 -17.453 1 96.75 91 SER B N 1
ATOM 1826 C CA . SER B 1 91 ? -0.564 -4.473 -18.156 1 96.75 91 SER B CA 1
ATOM 1827 C C . SER B 1 91 ? -0.593 -3.299 -17.172 1 96.75 91 SER B C 1
ATOM 1829 O O . SER B 1 91 ? -0.769 -3.49 -15.969 1 96.75 91 SER B O 1
ATOM 1831 N N . LEU B 1 92 ? -0.397 -2.137 -17.703 1 96.88 92 LEU B N 1
ATOM 1832 C CA . LEU B 1 92 ? -0.298 -0.965 -16.844 1 96.88 92 LEU B CA 1
ATOM 1833 C C . LEU B 1 92 ? -1.682 -0.495 -16.406 1 96.88 92 LEU B C 1
ATOM 1835 O O . LEU B 1 92 ? -1.801 0.365 -15.523 1 96.88 92 LEU B O 1
ATOM 1839 N N . ASN B 1 93 ? -2.725 -1.032 -16.953 1 96.19 93 ASN B N 1
ATOM 1840 C CA . ASN B 1 93 ? -4.055 -0.599 -16.547 1 96.19 93 ASN B CA 1
ATOM 1841 C C . ASN B 1 93 ? -4.953 -1.786 -16.203 1 96.19 93 ASN B C 1
ATOM 1843 O O . ASN B 1 93 ? -6.117 -1.607 -15.852 1 96.19 93 ASN B O 1
ATOM 1847 N N . SER B 1 94 ? -4.492 -2.92 -16.344 1 96.19 94 SER B N 1
ATOM 1848 C CA . SER B 1 94 ? -5.207 -4.137 -15.969 1 96.19 94 SER B CA 1
ATOM 1849 C C . SER B 1 94 ? -4.242 -5.234 -15.539 1 96.19 94 SER B C 1
ATOM 1851 O O . SER B 1 94 ? -3.291 -5.551 -16.266 1 96.19 94 SER B O 1
ATOM 1853 N N . THR B 1 95 ? -4.488 -5.801 -14.43 1 97.38 95 THR B N 1
ATOM 1854 C CA . THR B 1 95 ? -3.623 -6.855 -13.906 1 97.38 95 THR B CA 1
ATOM 1855 C C . THR B 1 95 ? -4.441 -7.918 -13.18 1 97.38 95 THR B C 1
ATOM 1857 O O . THR B 1 95 ? -5.434 -7.605 -12.523 1 97.38 95 THR B O 1
ATOM 1860 N N . SER B 1 96 ? -4.016 -9.164 -13.383 1 97.5 96 SER B N 1
ATOM 1861 C CA . SER B 1 96 ? -4.676 -10.289 -12.719 1 97.5 96 SER B CA 1
ATOM 1862 C C . SER B 1 96 ? -3.664 -11.352 -12.289 1 97.5 96 SER B C 1
ATOM 1864 O O . SER B 1 96 ? -2.732 -11.664 -13.031 1 97.5 96 SER B O 1
ATOM 1866 N N . ILE B 1 97 ? -3.891 -11.883 -11.094 1 97.75 97 ILE B N 1
ATOM 1867 C CA . ILE B 1 97 ? -3.07 -13 -10.633 1 97.75 97 ILE B CA 1
ATOM 1868 C C . ILE B 1 97 ? -3.971 -14.141 -10.18 1 97.75 97 ILE B C 1
ATOM 1870 O O . ILE B 1 97 ? -5.141 -13.93 -9.852 1 97.75 97 ILE B O 1
ATOM 1874 N N . THR B 1 98 ? -3.434 -15.305 -10.211 1 97.88 98 THR B N 1
ATOM 1875 C CA . THR B 1 98 ? -4.043 -16.5 -9.633 1 97.88 98 THR B CA 1
ATOM 1876 C C . THR B 1 98 ? -3.135 -17.109 -8.57 1 97.88 98 THR B C 1
ATOM 1878 O O . THR B 1 98 ? -1.941 -17.297 -8.812 1 97.88 98 THR B O 1
ATOM 1881 N N . VAL B 1 99 ? -3.688 -17.281 -7.422 1 97.88 99 VAL B N 1
ATOM 1882 C CA . VAL B 1 99 ? -3.02 -18.062 -6.375 1 97.88 99 VAL B CA 1
ATOM 1883 C C . VAL B 1 99 ? -3.418 -19.531 -6.484 1 97.88 99 VAL B C 1
ATOM 1885 O O . VAL B 1 99 ? -4.59 -19.875 -6.316 1 97.88 99 VAL B O 1
ATOM 1888 N N . LYS B 1 100 ? -2.426 -20.281 -6.688 1 98.38 100 LYS B N 1
ATOM 1889 C CA . LYS B 1 100 ? -2.703 -21.672 -7 1 98.38 100 LYS B CA 1
ATOM 1890 C C . LYS B 1 100 ? -2.865 -22.5 -5.727 1 98.38 100 LYS B C 1
ATOM 1892 O O . LYS B 1 100 ? -2.154 -22.281 -4.742 1 98.38 100 LYS B O 1
ATOM 1897 N N . ASN B 1 101 ? -3.816 -23.469 -5.719 1 97.19 101 ASN B N 1
ATOM 1898 C CA . ASN B 1 101 ? -3.975 -24.453 -4.656 1 97.19 101 ASN B CA 1
ATOM 1899 C C . ASN B 1 101 ? -3.861 -23.812 -3.277 1 97.19 101 ASN B C 1
ATOM 1901 O O . ASN B 1 101 ? -2.984 -24.172 -2.488 1 97.19 101 ASN B O 1
ATOM 1905 N N . VAL B 1 102 ? -4.801 -23.031 -2.986 1 97.31 102 VAL B N 1
ATOM 1906 C CA . VAL B 1 102 ? -4.699 -22.188 -1.796 1 97.31 102 VAL B CA 1
ATOM 1907 C C . VAL B 1 102 ? -4.727 -23.062 -0.544 1 97.31 102 VAL B C 1
ATOM 1909 O O . VAL B 1 102 ? -5.441 -24.078 -0.494 1 97.31 102 VAL B O 1
ATOM 1912 N N . THR B 1 103 ? -3.891 -22.734 0.413 1 96.38 103 THR B N 1
ATOM 1913 C CA . THR B 1 103 ? -3.852 -23.312 1.758 1 96.38 103 THR B CA 1
ATOM 1914 C C . THR B 1 103 ? -4.129 -22.234 2.805 1 96.38 103 THR B C 1
ATOM 1916 O O . THR B 1 103 ? -4.312 -21.062 2.465 1 96.38 103 THR B O 1
ATOM 1919 N N . TRP B 1 104 ? -4.176 -22.578 4.039 1 95.06 104 TRP B N 1
ATOM 1920 C CA . TRP B 1 104 ? -4.43 -21.625 5.109 1 95.06 104 TRP B CA 1
ATOM 1921 C C . TRP B 1 104 ? -3.328 -20.578 5.18 1 95.06 104 TRP B C 1
ATOM 1923 O O . TRP B 1 104 ? -3.541 -19.469 5.695 1 95.06 104 TRP B O 1
ATOM 1933 N N . ALA B 1 105 ? -2.152 -20.969 4.652 1 94.69 105 ALA B N 1
ATOM 1934 C CA . ALA B 1 105 ? -1.034 -20.031 4.621 1 94.69 105 ALA B CA 1
ATOM 1935 C C . ALA B 1 105 ? -1.31 -18.875 3.656 1 94.69 105 ALA B C 1
ATOM 1937 O O . ALA B 1 105 ? -0.635 -17.844 3.701 1 94.69 105 ALA B O 1
ATOM 1938 N N . ASP B 1 106 ? -2.287 -19.094 2.811 1 96.25 106 ASP B N 1
ATOM 1939 C CA . ASP B 1 106 ? -2.592 -18.094 1.79 1 96.25 106 ASP B CA 1
ATOM 1940 C C . ASP B 1 106 ? -3.672 -17.125 2.273 1 96.25 106 ASP B C 1
ATOM 1942 O O . ASP B 1 106 ? -4.016 -16.172 1.576 1 96.25 106 ASP B O 1
ATOM 1946 N N . ASP B 1 107 ? -4.27 -17.406 3.512 1 95.06 107 ASP B N 1
ATOM 1947 C CA . ASP B 1 107 ? -5.258 -16.516 4.117 1 95.06 107 ASP B CA 1
ATOM 1948 C C . ASP B 1 107 ? -4.652 -15.156 4.43 1 95.06 107 ASP B C 1
ATOM 1950 O O . ASP B 1 107 ? -3.891 -15.016 5.387 1 95.06 107 ASP B O 1
ATOM 1954 N N . ALA B 1 108 ? -5.031 -14.172 3.664 1 95.56 108 ALA B N 1
ATOM 1955 C CA . ALA B 1 108 ? -4.492 -12.812 3.754 1 95.56 108 ALA B CA 1
ATOM 1956 C C . ALA B 1 108 ? -5.273 -11.852 2.863 1 95.56 108 ALA B C 1
ATOM 1958 O O . ALA B 1 108 ? -6.215 -12.258 2.176 1 95.56 108 ALA B O 1
ATOM 1959 N N . CYS B 1 109 ? -4.887 -10.625 2.906 1 94 109 CYS B N 1
ATOM 1960 C CA . CYS B 1 109 ? -5.402 -9.672 1.933 1 94 109 CYS B CA 1
ATOM 1961 C C . CYS B 1 109 ? -4.387 -9.422 0.825 1 94 109 CYS B C 1
ATOM 1963 O O . CYS B 1 109 ? -3.184 -9.344 1.085 1 94 109 CYS B O 1
ATOM 1965 N N . TYR B 1 110 ? -4.93 -9.336 -0.298 1 95.06 110 TYR B N 1
ATOM 1966 C CA . TYR B 1 110 ? -4.102 -9.094 -1.473 1 95.06 110 TYR B CA 1
ATOM 1967 C C . TYR B 1 110 ? -4.305 -7.684 -2.004 1 95.06 110 TYR B C 1
ATOM 1969 O O . TYR B 1 110 ? -5.441 -7.238 -2.184 1 95.06 110 TYR B O 1
ATOM 1977 N N . ILE B 1 111 ? -3.109 -7.078 -2.271 1 94.25 111 ILE B N 1
ATOM 1978 C CA . ILE B 1 111 ? -3.123 -5.668 -2.652 1 94.25 111 ILE B CA 1
ATOM 1979 C C . ILE B 1 111 ? -2.52 -5.504 -4.047 1 94.25 111 ILE B C 1
ATOM 1981 O O . ILE B 1 111 ? -1.402 -5.957 -4.301 1 94.25 111 ILE B O 1
ATOM 1985 N N . CYS B 1 112 ? -3.244 -4.91 -4.914 1 96.12 112 CYS B N 1
ATOM 1986 C CA . CYS B 1 112 ? -2.652 -4.426 -6.156 1 96.12 112 CYS B CA 1
ATOM 1987 C C . CYS B 1 112 ? -2.469 -2.912 -6.117 1 96.12 112 CYS B C 1
ATOM 1989 O O . CYS B 1 112 ? -3.295 -2.195 -5.551 1 96.12 112 CYS B O 1
ATOM 1991 N N . SER B 1 113 ? -1.428 -2.426 -6.668 1 95.06 113 SER B N 1
ATOM 1992 C CA . SER B 1 113 ? -1.135 -0.997 -6.688 1 95.06 113 SER B CA 1
ATOM 1993 C C . SER B 1 113 ? -0.63 -0.556 -8.055 1 95.06 113 SER B C 1
ATOM 1995 O O . SER B 1 113 ? 0.361 -1.089 -8.562 1 95.06 113 SER B O 1
ATOM 1997 N N . PHE B 1 114 ? -1.348 0.333 -8.656 1 95.81 114 PHE B N 1
ATOM 1998 C CA . PHE B 1 114 ? -0.811 1.075 -9.789 1 95.81 114 PHE B CA 1
ATOM 1999 C C . PHE B 1 114 ? -0.022 2.291 -9.32 1 95.81 114 PHE B C 1
ATOM 2001 O O . PHE B 1 114 ? -0.599 3.25 -8.805 1 95.81 114 PHE B O 1
ATOM 2008 N N . ASN B 1 115 ? 1.324 2.248 -9.445 1 94.62 115 ASN B N 1
ATOM 2009 C CA . ASN B 1 115 ? 2.18 3.334 -8.984 1 94.62 115 ASN B CA 1
ATOM 2010 C C . ASN B 1 115 ? 2.375 4.398 -10.062 1 94.62 115 ASN B C 1
ATOM 2012 O O . ASN B 1 115 ? 3.123 4.188 -11.016 1 94.62 115 ASN B O 1
ATOM 2016 N N . VAL B 1 116 ? 1.686 5.504 -9.797 1 91.12 116 VAL B N 1
ATOM 2017 C CA . VAL B 1 116 ? 1.595 6.574 -10.789 1 91.12 116 VAL B CA 1
ATOM 2018 C C . VAL B 1 116 ? 2.471 7.75 -10.359 1 91.12 116 VAL B C 1
ATOM 2020 O O . VAL B 1 116 ? 2.432 8.172 -9.195 1 91.12 116 VAL B O 1
ATOM 2023 N N . TYR B 1 117 ? 3.213 8.305 -11.242 1 86.31 117 TYR B N 1
ATOM 2024 C CA . TYR B 1 117 ? 3.982 9.508 -10.953 1 86.31 117 TYR B CA 1
ATOM 2025 C C . TYR B 1 117 ? 3.373 10.719 -11.648 1 86.31 117 TYR B C 1
ATOM 2027 O O . TYR B 1 117 ? 3.068 10.672 -12.844 1 86.31 117 TYR B O 1
ATOM 2035 N N . PRO B 1 118 ? 3.137 11.688 -10.906 1 88.06 118 PRO B N 1
ATOM 2036 C CA . PRO B 1 118 ? 3.531 11.977 -9.523 1 88.06 118 PRO B CA 1
ATOM 2037 C C . PRO B 1 118 ? 2.379 11.82 -8.531 1 88.06 118 PRO B C 1
ATOM 2039 O O . PRO B 1 118 ? 2.504 12.203 -7.367 1 88.06 118 PRO B O 1
ATOM 2042 N N . SER B 1 119 ? 1.311 11.297 -9.078 1 88.62 119 SER B N 1
ATOM 2043 C CA . SER B 1 119 ? 0.087 11.422 -8.289 1 88.62 119 SER B CA 1
ATOM 2044 C C . SER B 1 119 ? 0.03 10.375 -7.184 1 88.62 119 SER B C 1
ATOM 2046 O O . SER B 1 119 ? -0.78 10.484 -6.262 1 88.62 119 SER B O 1
ATOM 2048 N N . GLY B 1 120 ? 0.859 9.391 -7.188 1 92.88 120 GLY B N 1
ATOM 2049 C CA . GLY B 1 120 ? 0.883 8.43 -6.09 1 92.88 120 GLY B CA 1
ATOM 2050 C C . GLY B 1 120 ? 0.494 7.031 -6.516 1 92.88 120 GLY B C 1
ATOM 2051 O O . GLY B 1 120 ? 0.761 6.621 -7.648 1 92.88 120 GLY B O 1
ATOM 2052 N N . SER B 1 121 ? -0.02 6.281 -5.602 1 93.69 121 SER B N 1
ATOM 2053 C CA . SER B 1 121 ? -0.398 4.898 -5.871 1 93.69 121 SER B CA 1
ATOM 2054 C C . SER B 1 121 ? -1.908 4.707 -5.77 1 93.69 121 SER B C 1
ATOM 2056 O O . SER B 1 121 ? -2.545 5.23 -4.852 1 93.69 121 SER B O 1
ATOM 2058 N N . ILE B 1 122 ? -2.436 4.023 -6.809 1 93.5 122 ILE B N 1
ATOM 2059 C CA . ILE B 1 122 ? -3.834 3.609 -6.77 1 93.5 122 ILE B CA 1
ATOM 2060 C C . ILE B 1 122 ? -3.926 2.131 -6.398 1 93.5 122 ILE B C 1
ATOM 2062 O O . ILE B 1 122 ? -3.514 1.264 -7.172 1 93.5 122 ILE B O 1
ATOM 2066 N N . ARG B 1 123 ? -4.457 1.936 -5.227 1 91.94 123 ARG B N 1
ATOM 2067 C CA . ARG B 1 123 ? -4.414 0.557 -4.75 1 91.94 123 ARG B CA 1
ATOM 2068 C C . ARG B 1 123 ? -5.816 0.034 -4.457 1 91.94 123 ARG B C 1
ATOM 2070 O O . ARG B 1 123 ? -6.719 0.809 -4.137 1 91.94 123 ARG B O 1
ATOM 2077 N N . LYS B 1 124 ? -5.977 -1.195 -4.617 1 90.31 124 LYS B N 1
ATOM 2078 C CA . LYS B 1 124 ? -7.145 -1.967 -4.195 1 90.31 124 LYS B CA 1
ATOM 2079 C C . LYS B 1 124 ? -6.734 -3.172 -3.357 1 90.31 124 LYS B C 1
ATOM 2081 O O . LYS B 1 124 ? -5.605 -3.66 -3.471 1 90.31 124 LYS B O 1
ATOM 2086 N N . GLN B 1 125 ? -7.613 -3.533 -2.467 1 91 125 GLN B N 1
ATOM 2087 C CA . GLN B 1 125 ? -7.332 -4.652 -1.573 1 91 125 GLN B CA 1
ATOM 2088 C C . GLN B 1 125 ? -8.492 -5.645 -1.554 1 91 125 GLN B C 1
ATOM 2090 O O . GLN B 1 125 ? -9.656 -5.246 -1.512 1 91 125 GLN B O 1
ATOM 2095 N N . ILE B 1 126 ? -8.18 -6.879 -1.612 1 91.5 126 ILE B N 1
ATOM 2096 C CA . ILE B 1 126 ? -9.156 -7.953 -1.499 1 91.5 126 ILE B CA 1
ATOM 2097 C C . ILE B 1 126 ? -8.648 -9.023 -0.535 1 91.5 126 ILE B C 1
ATOM 2099 O O . ILE B 1 126 ? -7.473 -9.398 -0.584 1 91.5 126 ILE B O 1
ATOM 2103 N N . CYS B 1 127 ? -9.531 -9.484 0.299 1 94.06 127 CYS B N 1
ATOM 2104 C CA . CYS B 1 127 ? -9.086 -10.453 1.3 1 94.06 127 CYS B CA 1
ATOM 2105 C C . CYS B 1 127 ? -9.578 -11.852 0.962 1 94.06 127 CYS B C 1
ATOM 2107 O O . CYS B 1 127 ? -10.719 -12.023 0.521 1 94.06 127 CYS B O 1
ATOM 2109 N N . LEU B 1 128 ? -8.734 -12.773 1.172 1 95.44 128 LEU B N 1
ATOM 2110 C CA . LEU B 1 128 ? -9 -14.188 0.938 1 95.44 128 LEU B CA 1
ATOM 2111 C C . LEU B 1 128 ? -9.188 -14.93 2.256 1 95.44 128 LEU B C 1
ATOM 2113 O O . LEU B 1 128 ? -8.367 -14.805 3.166 1 95.44 128 LEU B O 1
ATOM 2117 N N . THR B 1 129 ? -10.242 -15.609 2.365 1 94.88 129 THR B N 1
ATOM 2118 C CA . THR B 1 129 ? -10.469 -16.578 3.428 1 94.88 129 THR B CA 1
ATOM 2119 C C . THR B 1 129 ? -10.547 -18 2.857 1 94.88 129 THR B C 1
ATOM 2121 O O . THR B 1 129 ? -11.344 -18.266 1.956 1 94.88 129 THR B O 1
ATOM 2124 N N . VAL B 1 130 ? -9.703 -18.828 3.354 1 95 130 VAL B N 1
ATOM 2125 C CA . VAL B 1 130 ? -9.703 -20.219 2.916 1 95 130 VAL B CA 1
ATOM 2126 C C . VAL B 1 130 ? -10.617 -21.047 3.812 1 95 130 VAL B C 1
ATOM 2128 O O . VAL B 1 130 ? -10.578 -20.922 5.039 1 95 130 VAL B O 1
ATOM 2131 N N . GLN B 1 131 ? -11.422 -21.719 3.168 1 94.5 131 GLN B N 1
ATOM 2132 C CA . GLN B 1 131 ? -12.352 -22.547 3.932 1 94.5 131 GLN B CA 1
ATOM 2133 C C . GLN B 1 131 ? -12.18 -24.016 3.598 1 94.5 131 GLN B C 1
ATOM 2135 O O . GLN B 1 131 ? -11.633 -24.359 2.547 1 94.5 131 GLN B O 1
ATOM 2140 N N . GLY B 1 132 ? -12.586 -24.812 4.504 1 84.75 132 GLY B N 1
ATOM 2141 C CA . GLY B 1 132 ? -12.523 -26.25 4.312 1 84.75 132 GLY B CA 1
ATOM 2142 C C . GLY B 1 132 ? -12.492 -27.031 5.617 1 84.75 132 GLY B C 1
ATOM 2143 O O . GLY B 1 132 ? -12.367 -26.438 6.691 1 84.75 132 GLY B O 1
ATOM 2144 N N . TYR B 1 133 ? -12.945 -28.359 5.598 1 63.97 133 TYR B N 1
ATOM 2145 C CA . TYR B 1 133 ? -13.078 -29.25 6.742 1 63.97 133 TYR B CA 1
ATOM 2146 C C . TYR B 1 133 ? -11.719 -29.781 7.18 1 63.97 133 TYR B C 1
ATOM 2148 O O . TYR B 1 133 ? -10.906 -30.188 6.344 1 63.97 133 TYR B O 1
ATOM 2156 N N . GLU B 1 134 ? -11.039 -28.969 7.965 1 57.56 134 GLU B N 1
ATOM 2157 C CA . GLU B 1 134 ? -9.898 -29.688 8.508 1 57.56 134 GLU B CA 1
ATOM 2158 C C . GLU B 1 134 ? -10.297 -31.094 8.977 1 57.56 134 GLU B C 1
ATOM 2160 O O . GLU B 1 134 ? -11.266 -31.25 9.711 1 57.56 134 GLU B O 1
ATOM 2165 N N . ILE B 1 135 ? -10.242 -32.031 8.195 1 53.06 135 ILE B N 1
ATOM 2166 C CA . ILE B 1 135 ? -10.453 -33.406 8.633 1 53.06 135 ILE B CA 1
ATOM 2167 C C . ILE B 1 135 ? -9.734 -33.656 9.953 1 53.06 135 ILE B C 1
ATOM 2169 O O . ILE B 1 135 ? -8.5 -33.562 10.023 1 53.06 135 ILE B O 1
ATOM 2173 N N . LEU B 1 136 ? -10.195 -33.125 11.023 1 52.28 136 LEU B N 1
ATOM 2174 C CA . LEU B 1 136 ? -9.609 -33.625 12.273 1 52.28 136 LEU B CA 1
ATOM 2175 C C . LEU B 1 136 ? -9.297 -35.094 12.195 1 52.28 136 LEU B C 1
ATOM 2177 O O . LEU B 1 136 ? -10.031 -35.875 11.555 1 52.28 136 LEU B O 1
ATOM 2181 N N . PRO B 1 137 ? -8.117 -35.438 12.25 1 54.28 137 PRO B N 1
ATOM 2182 C CA . PRO B 1 137 ? -7.859 -36.875 12.305 1 54.28 137 PRO B CA 1
ATOM 2183 C C . PRO B 1 137 ? -8.977 -37.656 13 1 54.28 137 PRO B C 1
ATOM 2185 O O . PRO B 1 137 ? -9.555 -37.156 13.977 1 54.28 137 PRO B O 1
ATOM 2188 N N . GLU B 1 138 ? -9.812 -38.344 12.25 1 50.56 138 GLU B N 1
ATOM 2189 C CA . GLU B 1 138 ? -10.609 -39.344 12.945 1 50.56 138 GLU B CA 1
ATOM 2190 C C . GLU B 1 138 ? -9.859 -39.938 14.141 1 50.56 138 GLU B C 1
ATOM 2192 O O . GLU B 1 138 ? -8.805 -40.531 13.984 1 50.56 138 GLU B O 1
ATOM 2197 N N . ILE B 1 139 ? -9.734 -39.219 15.18 1 46.62 139 ILE B N 1
ATOM 2198 C CA . ILE B 1 139 ? -9.258 -39.906 16.375 1 46.62 139 ILE B CA 1
ATOM 2199 C C . ILE B 1 139 ? -9.984 -41.25 16.5 1 46.62 139 ILE B C 1
ATOM 2201 O O . ILE B 1 139 ? -11.211 -41.312 16.625 1 46.62 139 ILE B O 1
ATOM 2205 N N . ASP B 1 140 ? -9.484 -42.344 15.883 1 48.94 140 ASP B N 1
ATOM 2206 C CA . ASP B 1 140 ? -9.938 -43.656 16.281 1 48.94 140 ASP B CA 1
ATOM 2207 C C . ASP B 1 140 ? -10.258 -43.719 17.766 1 48.94 140 ASP B C 1
ATOM 2209 O O . ASP B 1 140 ? -9.375 -43.5 18.609 1 48.94 140 ASP B O 1
ATOM 2213 N N . MET B 1 141 ? -11.484 -43.406 18.156 1 36.81 141 MET B N 1
ATOM 2214 C CA . MET B 1 141 ? -11.875 -43.875 19.484 1 36.81 141 MET B CA 1
ATOM 2215 C C . MET B 1 141 ? -11.773 -45.375 19.578 1 36.81 141 MET B C 1
ATOM 2217 O O . MET B 1 141 ? -12.055 -46.094 18.609 1 36.81 141 MET B O 1
#